Protein AF-A0A8J1YX56-F1 (afdb_monomer_lite)

pLDDT: mean 78.12, std 22.13, range [29.56, 98.69]

Foldseek 3Di:
DPDDPPPPPPPPVVVVVPPPDDDPVVVVVVVVVVVVVVVVCVLVVVLVPWPWDKDKDQADPVCLLLALVQQLVQCVVQPCVQWDVVCVVQRDSVNSSLCCVVQRRQKMFIFTADIPDPDPPDDDGGHTFWMWGDDQLETEDTGGNDPPNCVSLVRVVVSLVSNQCVVCVVPDQDQDPVNDRPFDKDKHKYWAGPPSVVVVVVCVVSVKDFPAKDFDFDWGQDPVRDIGTDTGITTMIIDIGTPPPPPCPVVCVVHVVVVVVVVD

Secondary structure (DSSP, 8-state):
--SSTTSSSSSHHHHTTTTTS--HHHHHHHHHHHHHHHHHHHHHHHHHHS---EEEEE--GGGHHHHHHHHHHHHHHHTTTTS-HHHHTT-SHHHHHHHHHHHGGGEEEEEE---S---TTSPPTT-EEEEEEEETTEEEEEEESS-SSSHHHHHHHHHHHHHHHHHHTTS--PPPTTS-----EEEEEEEEETT-HHHHHHHHTTT-EEEEEEEEEEEEE-TTSSEEEEEEEEEEEEEEEETT-TTSHHHHTT-GGGGTTT--

Radius of gyration: 23.51 Å; chains: 1; bounding box: 68×71×42 Å

Structure (mmCIF, N/CA/C/O backbone):
data_AF-A0A8J1YX56-F1
#
_entry.id   AF-A0A8J1YX56-F1
#
loop_
_atom_site.group_PDB
_atom_site.id
_atom_site.type_symbol
_atom_site.label_atom_id
_atom_site.label_alt_id
_atom_site.label_comp_id
_atom_site.label_asym_id
_atom_site.label_entity_id
_atom_site.label_seq_id
_atom_site.pdbx_PDB_ins_code
_atom_site.Cartn_x
_atom_site.Cartn_y
_atom_site.Cartn_z
_atom_site.occupancy
_atom_site.B_iso_or_equiv
_atom_site.auth_seq_id
_atom_site.auth_comp_id
_atom_site.auth_asym_id
_atom_site.auth_atom_id
_atom_site.pdbx_PDB_model_num
ATOM 1 N N . MET A 1 1 ? -44.568 -4.660 14.034 1.00 38.66 1 MET A N 1
ATOM 2 C CA . MET A 1 1 ? -44.397 -6.135 13.956 1.00 38.66 1 MET A CA 1
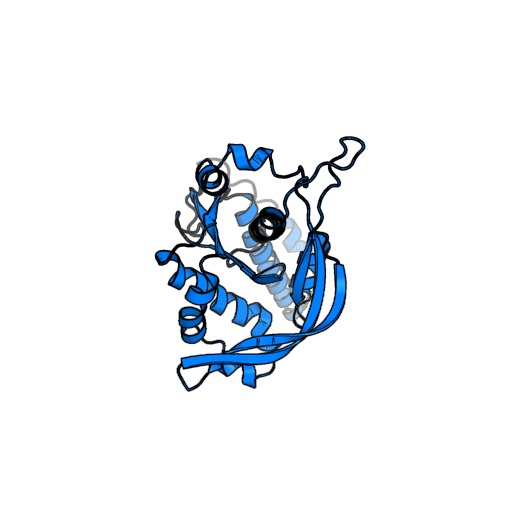ATOM 3 C C . MET A 1 1 ? -45.430 -6.811 13.038 1.00 38.66 1 MET A C 1
ATOM 5 O O . MET A 1 1 ? -46.091 -7.758 13.441 1.00 38.66 1 MET A O 1
ATOM 9 N N . LYS A 1 2 ? -45.584 -6.355 11.787 1.00 35.47 2 LYS A N 1
ATOM 10 C CA . LYS A 1 2 ? -46.449 -6.996 10.778 1.00 35.47 2 LYS A CA 1
ATOM 11 C C . LYS A 1 2 ? -45.862 -6.756 9.382 1.00 35.47 2 LYS A C 1
ATOM 13 O O . LYS A 1 2 ? -46.379 -5.910 8.673 1.00 35.47 2 LYS A O 1
ATOM 18 N N . SER A 1 3 ? -44.743 -7.404 9.032 1.00 37.88 3 SER A N 1
ATOM 19 C CA . SER A 1 3 ? -44.311 -7.492 7.618 1.00 37.88 3 SER A CA 1
ATOM 20 C C . SER A 1 3 ? -43.166 -8.481 7.318 1.00 37.88 3 SER A C 1
ATOM 22 O O . SER A 1 3 ? -42.405 -8.257 6.388 1.00 37.88 3 SER A O 1
ATOM 24 N N . CYS A 1 4 ? -43.022 -9.589 8.061 1.00 29.56 4 CYS A N 1
ATOM 25 C CA . CYS A 1 4 ? -42.010 -10.617 7.725 1.00 29.56 4 CYS A CA 1
ATOM 26 C C . CYS A 1 4 ? -42.580 -12.023 7.473 1.00 29.56 4 CYS A C 1
ATOM 28 O O . CYS A 1 4 ? -41.846 -12.929 7.098 1.00 29.56 4 CYS A O 1
ATOM 30 N N . THR A 1 5 ? -43.891 -12.231 7.608 1.00 34.88 5 THR A N 1
ATOM 31 C CA . THR A 1 5 ? -44.480 -13.581 7.525 1.00 34.88 5 THR A CA 1
ATOM 32 C C . THR A 1 5 ? -44.803 -14.033 6.089 1.00 34.88 5 THR A C 1
ATOM 34 O O . THR A 1 5 ? -45.171 -15.183 5.879 1.00 34.88 5 THR A O 1
ATOM 37 N N . ALA A 1 6 ? -44.646 -13.174 5.074 1.00 35.25 6 ALA A N 1
ATOM 38 C CA . ALA A 1 6 ? -45.083 -13.482 3.704 1.00 35.25 6 ALA A CA 1
ATOM 39 C C . ALA A 1 6 ? -44.015 -14.130 2.796 1.00 35.25 6 ALA A C 1
ATOM 41 O O . ALA A 1 6 ? -44.368 -14.670 1.753 1.00 35.25 6 ALA A O 1
ATOM 42 N N . ILE A 1 7 ? -42.730 -14.139 3.176 1.00 33.69 7 ILE A N 1
ATOM 43 C CA . ILE A 1 7 ? -41.653 -14.667 2.308 1.00 33.69 7 ILE A CA 1
ATOM 44 C C . ILE A 1 7 ? -41.392 -16.171 2.537 1.00 33.69 7 ILE A C 1
ATOM 46 O O . ILE A 1 7 ? -40.834 -16.850 1.679 1.00 33.69 7 ILE A O 1
ATOM 50 N N . ILE A 1 8 ? -41.880 -16.750 3.640 1.00 33.31 8 ILE A N 1
ATOM 51 C CA . ILE A 1 8 ? -41.582 -18.150 3.997 1.00 33.31 8 ILE A CA 1
ATOM 52 C C . ILE A 1 8 ? -42.564 -19.162 3.358 1.00 33.31 8 ILE A C 1
ATOM 54 O O . ILE A 1 8 ? -42.237 -20.342 3.243 1.00 33.31 8 ILE A O 1
ATOM 58 N N . SER A 1 9 ? -43.737 -18.753 2.851 1.00 33.78 9 SER A N 1
ATOM 59 C CA . SER A 1 9 ? -44.757 -19.721 2.386 1.00 33.78 9 SER A CA 1
ATOM 60 C C . SER A 1 9 ? -44.665 -20.149 0.911 1.00 33.78 9 SER A C 1
ATOM 62 O O . SER A 1 9 ? -45.334 -21.107 0.518 1.00 33.78 9 SER A O 1
ATOM 64 N N . VAL A 1 10 ? -43.812 -19.524 0.090 1.00 37.47 10 VAL A N 1
ATOM 65 C CA . VAL A 1 10 ? -43.732 -19.844 -1.353 1.00 37.47 10 VAL A CA 1
ATOM 66 C C . VAL A 1 10 ? -42.786 -21.022 -1.660 1.00 37.47 10 VAL A C 1
ATOM 68 O O . VAL A 1 10 ? -42.918 -21.666 -2.699 1.00 37.47 10 VAL A O 1
ATOM 71 N N . ASN A 1 11 ? -41.898 -21.415 -0.740 1.00 44.00 11 ASN A N 1
ATOM 72 C CA . ASN A 1 11 ? -40.837 -22.387 -1.054 1.00 44.00 11 ASN A CA 1
ATOM 73 C C . ASN A 1 11 ? -41.183 -23.873 -0.838 1.00 44.00 11 ASN A C 1
ATOM 75 O O . ASN A 1 11 ? -40.520 -24.750 -1.390 1.00 44.00 11 ASN A O 1
ATOM 79 N N . ALA A 1 12 ? -42.246 -24.212 -0.103 1.00 38.69 12 ALA A N 1
ATOM 80 C CA . ALA A 1 12 ? -42.518 -25.618 0.230 1.00 38.69 12 ALA A CA 1
ATOM 81 C C . ALA A 1 12 ? -43.020 -26.468 -0.961 1.00 38.69 12 ALA A C 1
ATOM 83 O O . ALA A 1 12 ? -42.870 -27.693 -0.953 1.00 38.69 12 ALA A O 1
ATOM 84 N N . ARG A 1 13 ? -43.610 -25.851 -1.999 1.00 39.62 13 ARG A N 1
ATOM 85 C CA . ARG A 1 13 ? -44.156 -26.579 -3.165 1.00 39.62 13 ARG A CA 1
ATOM 86 C C . ARG A 1 13 ? -43.127 -26.854 -4.265 1.00 39.62 13 ARG A C 1
ATOM 88 O O . ARG A 1 13 ? -43.260 -27.866 -4.946 1.00 39.62 13 ARG A O 1
ATOM 95 N N . VAL A 1 14 ? -42.099 -26.016 -4.409 1.00 45.38 14 VAL A N 1
ATOM 96 C CA . VAL A 1 14 ? -41.036 -26.212 -5.415 1.00 45.38 14 VAL A CA 1
ATOM 97 C C . VAL A 1 14 ? -40.038 -27.279 -4.951 1.00 45.38 14 VAL A C 1
ATOM 99 O O . VAL A 1 14 ? -39.659 -28.149 -5.732 1.00 45.38 14 VAL A O 1
ATOM 102 N N . VAL A 1 15 ? -39.716 -27.314 -3.653 1.00 47.19 15 VAL A N 1
ATOM 103 C CA . VAL A 1 15 ? -38.780 -28.302 -3.087 1.00 47.19 15 VAL A CA 1
ATOM 104 C C . VAL A 1 15 ? -39.345 -29.729 -3.132 1.00 47.19 15 VAL A C 1
ATOM 106 O O . VAL A 1 15 ? -38.616 -30.669 -3.438 1.00 47.19 15 VAL A O 1
ATOM 109 N N . ARG A 1 16 ? -40.659 -29.931 -2.943 1.00 42.31 16 ARG A N 1
ATOM 110 C CA . ARG A 1 16 ? -41.253 -31.287 -2.962 1.00 42.31 16 ARG A CA 1
ATOM 111 C C . ARG A 1 16 ? -41.230 -31.985 -4.325 1.00 42.31 16 ARG A C 1
ATOM 113 O O . ARG A 1 16 ? -41.400 -33.200 -4.360 1.00 42.31 16 ARG A O 1
ATOM 120 N N . ARG A 1 17 ? -41.009 -31.267 -5.432 1.00 44.06 17 ARG A N 1
ATOM 121 C CA . ARG A 1 17 ? -40.985 -31.859 -6.783 1.00 44.06 17 ARG A CA 1
ATOM 122 C C . ARG A 1 17 ? -39.573 -32.133 -7.318 1.00 44.06 17 ARG A C 1
ATOM 124 O O . ARG A 1 17 ? -39.453 -32.764 -8.359 1.00 44.06 17 ARG A O 1
ATOM 131 N N . PHE A 1 18 ? -38.527 -31.720 -6.597 1.00 47.25 18 PHE A N 1
ATOM 132 C CA . PHE A 1 18 ? -37.124 -31.811 -7.038 1.00 47.25 18 PHE A CA 1
ATOM 133 C C . PHE A 1 18 ? -36.285 -32.889 -6.321 1.00 47.25 18 PHE A C 1
ATOM 135 O O . PHE A 1 18 ? -35.163 -33.167 -6.732 1.00 47.25 18 PHE A O 1
ATOM 142 N N . VAL A 1 19 ? -36.813 -33.526 -5.269 1.00 50.59 19 VAL A N 1
ATOM 143 C CA . VAL A 1 19 ? -36.034 -34.422 -4.382 1.00 50.59 19 VAL A CA 1
ATOM 144 C C . VAL A 1 19 ? -35.991 -35.890 -4.856 1.00 50.59 19 VAL A C 1
ATOM 146 O O . VAL A 1 19 ? -35.225 -36.683 -4.324 1.00 50.59 19 VAL A O 1
ATOM 149 N N . TYR A 1 20 ? -36.728 -36.275 -5.902 1.00 49.16 20 TYR A N 1
ATOM 150 C CA . TYR A 1 20 ? -36.862 -37.691 -6.296 1.00 49.16 20 TYR A CA 1
ATOM 151 C C . TYR A 1 20 ? -35.774 -38.257 -7.236 1.00 49.16 20 TYR A C 1
ATOM 153 O O . TYR A 1 20 ? -35.908 -39.393 -7.680 1.00 49.16 20 TYR A O 1
ATOM 161 N N . GLY A 1 21 ? -34.698 -37.518 -7.538 1.00 55.41 21 GLY A N 1
ATOM 162 C CA . GLY A 1 21 ? -33.684 -37.955 -8.520 1.00 55.41 21 GLY A CA 1
ATOM 163 C C . GLY A 1 21 ? -32.214 -37.790 -8.126 1.00 55.41 21 GLY A C 1
ATOM 164 O O . GLY A 1 21 ? -31.343 -38.170 -8.903 1.00 55.41 21 GLY A O 1
ATOM 165 N N . TYR A 1 22 ? -31.908 -37.239 -6.949 1.00 55.41 22 TYR A N 1
ATOM 166 C CA . TYR A 1 22 ? -30.530 -36.932 -6.552 1.00 55.41 22 TYR A CA 1
ATOM 167 C C . TYR A 1 22 ? -30.071 -37.823 -5.395 1.00 55.41 22 TYR A C 1
ATOM 169 O O . TYR A 1 22 ? -30.745 -37.932 -4.375 1.00 55.41 22 TYR A O 1
ATOM 177 N N . ASN A 1 23 ? -28.898 -38.450 -5.539 1.00 71.94 23 ASN A N 1
ATOM 178 C CA . ASN A 1 23 ? -28.251 -39.174 -4.443 1.00 71.94 23 ASN A CA 1
ATOM 179 C C . ASN A 1 23 ? -27.864 -38.178 -3.328 1.00 71.94 23 ASN A C 1
ATOM 181 O O . ASN A 1 23 ? -27.530 -37.025 -3.602 1.00 71.94 23 ASN A O 1
ATOM 185 N N . PHE A 1 24 ? -27.878 -38.630 -2.075 1.00 67.50 24 PHE A N 1
ATOM 186 C CA . PHE A 1 24 ? -27.529 -37.887 -0.861 1.00 67.50 24 PHE A CA 1
ATOM 187 C C . PHE A 1 24 ? -26.276 -36.999 -1.004 1.00 67.50 24 PHE A C 1
ATOM 189 O O . PHE A 1 24 ? -26.278 -35.856 -0.553 1.00 67.50 24 PHE A O 1
ATOM 196 N N . LYS A 1 25 ? -25.234 -37.470 -1.708 1.00 64.50 25 LYS A N 1
ATOM 197 C CA . LYS A 1 25 ? -24.016 -36.678 -1.974 1.00 64.50 25 LYS A CA 1
ATOM 198 C C . LYS A 1 25 ? -24.280 -35.406 -2.793 1.00 64.50 25 LYS A C 1
ATOM 200 O O . LYS A 1 25 ? -23.677 -34.372 -2.526 1.00 64.50 25 LYS A O 1
ATOM 205 N N . SER A 1 26 ? -25.184 -35.468 -3.768 1.00 68.06 26 SER A N 1
ATOM 206 C CA . SER A 1 26 ? -25.558 -34.325 -4.608 1.00 68.06 26 SER A CA 1
ATOM 207 C C . SER A 1 26 ? -26.388 -33.302 -3.831 1.00 68.06 26 SER A C 1
ATOM 209 O O . SER A 1 26 ? -26.196 -32.105 -4.009 1.00 68.06 26 SER A O 1
ATOM 211 N N . LEU A 1 27 ? -27.257 -33.759 -2.924 1.00 68.06 27 LEU A N 1
ATOM 212 C CA . LEU A 1 27 ? -28.024 -32.878 -2.036 1.00 68.06 27 LEU A CA 1
ATOM 213 C C . LEU A 1 27 ? -27.121 -32.171 -1.014 1.00 68.06 27 LEU A C 1
ATOM 215 O O . LEU A 1 27 ? -27.302 -30.980 -0.773 1.00 68.06 27 LEU A O 1
ATOM 219 N N . LEU A 1 28 ? -26.116 -32.870 -0.474 1.00 67.81 28 LEU A N 1
ATOM 220 C CA . LEU A 1 28 ? -25.131 -32.285 0.441 1.00 67.81 28 LEU A CA 1
ATOM 221 C C . LEU A 1 28 ? -24.271 -31.219 -0.255 1.00 67.81 28 LEU A C 1
ATOM 223 O O . LEU A 1 28 ? -24.053 -30.147 0.299 1.00 67.81 28 LEU A O 1
ATOM 227 N N . LEU A 1 29 ? -23.840 -31.479 -1.494 1.00 67.81 29 LEU A N 1
ATOM 228 C CA . LEU A 1 29 ? -23.077 -30.517 -2.293 1.00 67.81 29 LEU A CA 1
ATOM 229 C C . LEU A 1 29 ? -23.899 -29.259 -2.612 1.00 67.81 29 LEU A C 1
ATOM 231 O O . LEU A 1 29 ? -23.390 -28.151 -2.475 1.00 67.81 29 LEU A O 1
ATOM 235 N N . ILE A 1 30 ? -25.172 -29.416 -2.990 1.00 72.12 30 ILE A N 1
ATOM 236 C CA . ILE A 1 30 ? -26.080 -28.285 -3.236 1.00 72.12 30 ILE A CA 1
ATOM 237 C C . ILE A 1 30 ? -26.297 -27.478 -1.954 1.00 72.12 30 ILE A C 1
ATOM 239 O O . ILE A 1 30 ? -26.275 -26.253 -2.011 1.00 72.12 30 ILE A O 1
ATOM 243 N N . TYR A 1 31 ? -26.461 -28.137 -0.804 1.00 73.81 31 TYR A N 1
ATOM 244 C CA . TYR A 1 31 ? -26.599 -27.457 0.483 1.00 73.81 31 TYR A CA 1
ATOM 245 C C . TYR A 1 31 ? -25.327 -26.687 0.861 1.00 73.81 31 TYR A C 1
ATOM 247 O O . TYR A 1 31 ? -25.417 -25.521 1.222 1.00 73.81 31 TYR A O 1
ATOM 255 N N . CYS A 1 32 ? -24.140 -27.283 0.700 1.00 66.00 32 CYS A N 1
ATOM 256 C CA . CYS A 1 32 ? -22.867 -26.592 0.928 1.00 66.00 32 CYS A CA 1
ATOM 257 C C . CYS A 1 32 ? -22.696 -25.380 0.006 1.00 66.00 32 CYS A C 1
ATOM 259 O O . CYS A 1 32 ? -22.347 -24.304 0.478 1.00 66.00 32 CYS A O 1
ATOM 261 N N . ILE A 1 33 ? -22.981 -25.524 -1.291 1.00 71.56 33 ILE A N 1
ATOM 262 C CA . ILE A 1 33 ? -22.902 -24.411 -2.246 1.00 71.56 33 ILE A CA 1
ATOM 263 C C . ILE A 1 33 ? -23.931 -23.332 -1.898 1.00 71.56 33 ILE A C 1
ATOM 265 O O . ILE A 1 33 ? -23.598 -22.154 -1.928 1.00 71.56 33 ILE A O 1
ATOM 269 N N . ALA A 1 34 ? -25.158 -23.706 -1.530 1.00 66.50 34 ALA A N 1
ATOM 270 C CA . ALA A 1 34 ? -26.192 -22.761 -1.121 1.00 66.50 34 ALA A CA 1
ATOM 271 C C . ALA A 1 34 ? -25.826 -22.032 0.179 1.00 66.50 34 ALA A C 1
ATOM 273 O O . ALA A 1 34 ? -26.041 -20.830 0.252 1.00 66.50 34 ALA A O 1
ATOM 274 N N . SER A 1 35 ? -25.232 -22.710 1.167 1.00 65.19 35 SER A N 1
ATOM 275 C CA . SER A 1 35 ? -24.719 -22.084 2.393 1.00 65.19 35 SER A CA 1
ATOM 276 C C . SER A 1 35 ? -23.571 -21.121 2.107 1.00 65.19 35 SER A C 1
ATOM 278 O O . SER A 1 35 ? -23.614 -19.998 2.589 1.00 65.19 35 SER A O 1
ATOM 280 N N . ILE A 1 36 ? -22.606 -21.501 1.2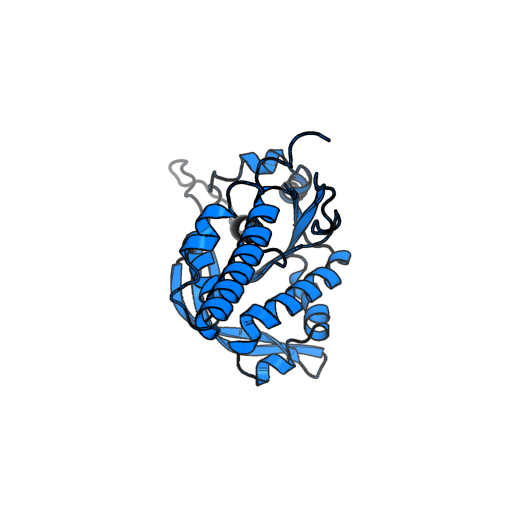63 1.00 64.62 36 ILE A N 1
ATOM 281 C CA . ILE A 1 36 ? -21.502 -20.616 0.859 1.00 64.62 36 ILE A CA 1
ATOM 282 C C . ILE A 1 36 ? -22.038 -19.415 0.072 1.00 64.62 36 ILE A C 1
ATOM 284 O O . ILE A 1 36 ? -21.637 -18.283 0.311 1.00 64.62 36 ILE A O 1
ATOM 288 N N . LEU A 1 37 ? -22.977 -19.630 -0.853 1.00 59.72 37 LEU A N 1
ATOM 289 C CA . LEU A 1 37 ? -23.608 -18.547 -1.607 1.00 59.72 37 LEU A CA 1
ATOM 290 C C . LEU A 1 37 ? -24.439 -17.639 -0.700 1.00 59.72 37 LEU A C 1
ATOM 292 O O . LEU A 1 37 ? -24.431 -16.434 -0.916 1.00 59.72 37 LEU A O 1
ATOM 296 N N . LEU A 1 38 ? -25.124 -18.185 0.307 1.00 55.53 38 LEU A N 1
ATOM 297 C CA . LEU A 1 38 ? -25.864 -17.412 1.302 1.00 55.53 38 LEU A CA 1
ATOM 298 C C . LEU A 1 38 ? -24.921 -16.614 2.202 1.00 55.53 38 LEU A C 1
ATOM 300 O O . LEU A 1 38 ? -25.206 -15.448 2.425 1.00 55.53 38 LEU A O 1
ATOM 304 N N . GLU A 1 39 ? -23.794 -17.172 2.647 1.00 50.31 39 GLU A N 1
ATOM 305 C CA . GLU A 1 39 ? -22.758 -16.442 3.392 1.00 50.31 39 GLU A CA 1
ATOM 306 C C . GLU A 1 39 ? -22.146 -15.320 2.546 1.00 50.31 39 GLU A C 1
ATOM 308 O O . GLU A 1 39 ? -22.075 -14.177 2.988 1.00 50.31 39 GLU A O 1
ATOM 313 N N . VAL A 1 40 ? -21.793 -15.596 1.288 1.00 53.00 40 VAL A N 1
ATOM 314 C CA . VAL A 1 40 ? -21.256 -14.589 0.359 1.00 53.00 40 VAL A CA 1
ATOM 315 C C . VAL A 1 40 ? -22.299 -13.511 0.041 1.00 53.00 40 VAL A C 1
ATOM 317 O O . VAL A 1 40 ? -21.961 -12.328 -0.004 1.00 53.00 40 VAL A O 1
ATOM 320 N N . LEU A 1 41 ? -23.572 -13.879 -0.143 1.00 49.78 41 LEU A N 1
ATOM 321 C CA . LEU A 1 41 ? -24.684 -12.938 -0.341 1.00 49.78 41 LEU A CA 1
ATOM 322 C C . LEU A 1 41 ? -24.997 -12.133 0.925 1.00 49.78 41 LEU A C 1
ATOM 324 O O . LEU A 1 41 ? -25.406 -10.978 0.808 1.00 49.78 41 LEU A O 1
ATOM 328 N N . HIS A 1 42 ? -24.792 -12.704 2.113 1.00 47.25 42 HIS A N 1
ATOM 329 C CA . HIS A 1 42 ? -24.949 -12.011 3.389 1.00 47.25 42 HIS A CA 1
ATOM 330 C C . HIS A 1 42 ? -23.838 -10.975 3.573 1.00 47.25 42 HIS A C 1
ATOM 332 O O . HIS A 1 42 ? -24.143 -9.800 3.748 1.00 47.25 42 HIS A O 1
ATOM 338 N N . ILE A 1 43 ? -22.577 -11.366 3.367 1.00 49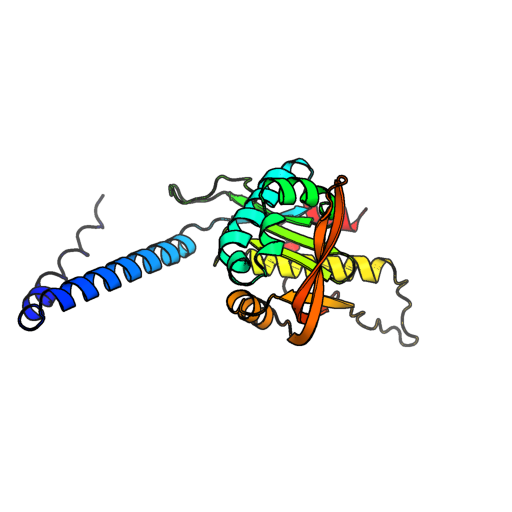.25 43 ILE A N 1
ATOM 339 C CA . ILE A 1 43 ? -21.406 -10.476 3.421 1.00 49.25 43 ILE A CA 1
ATOM 340 C C . ILE A 1 43 ? -21.542 -9.333 2.402 1.00 49.25 43 ILE A C 1
ATOM 342 O O . ILE A 1 43 ? -21.335 -8.164 2.724 1.00 49.25 43 ILE A O 1
ATOM 346 N N . THR A 1 44 ? -21.944 -9.644 1.165 1.00 48.12 44 THR A N 1
ATOM 347 C CA . THR A 1 44 ? -22.116 -8.623 0.117 1.00 48.12 44 THR A CA 1
ATOM 348 C C . THR A 1 44 ? -23.343 -7.734 0.338 1.00 48.12 44 THR A C 1
ATOM 350 O O . THR A 1 44 ? -23.260 -6.535 0.078 1.00 48.12 44 THR A O 1
ATOM 353 N N . SER A 1 45 ? -24.459 -8.258 0.863 1.00 40.62 45 SER A N 1
ATOM 354 C CA . SER A 1 45 ? -25.657 -7.454 1.174 1.00 40.62 45 SER A CA 1
ATOM 355 C C . SER A 1 45 ? -25.483 -6.571 2.408 1.00 40.62 45 SER A C 1
ATOM 357 O O . SER A 1 45 ? -26.010 -5.460 2.435 1.00 40.62 45 SER A O 1
ATOM 359 N N . GLN A 1 46 ? -24.733 -7.019 3.416 1.00 46.03 46 GLN A N 1
ATOM 360 C CA . GLN A 1 46 ? -24.451 -6.229 4.615 1.00 46.03 46 GLN A CA 1
ATOM 361 C C . GLN A 1 46 ? -23.555 -5.023 4.297 1.00 46.03 46 GLN A C 1
ATOM 363 O O . GLN A 1 46 ? -23.845 -3.919 4.759 1.00 46.03 46 GLN A O 1
ATOM 368 N N . CYS A 1 47 ? -22.573 -5.171 3.397 1.00 40.06 47 CYS A N 1
ATOM 369 C CA . CYS A 1 47 ? -21.802 -4.037 2.871 1.00 40.06 47 CYS A CA 1
ATOM 370 C C . CYS A 1 47 ? -22.642 -3.038 2.053 1.00 40.06 47 CYS A C 1
ATOM 372 O O . CYS A 1 47 ? -22.248 -1.881 1.925 1.00 40.06 47 CYS A O 1
ATOM 374 N N . ILE A 1 48 ? -23.781 -3.458 1.488 1.00 46.72 48 ILE A N 1
ATOM 375 C CA . ILE A 1 48 ? -24.674 -2.579 0.712 1.00 46.72 48 ILE A CA 1
ATOM 376 C C . ILE A 1 48 ? -25.668 -1.829 1.624 1.00 46.72 48 ILE A C 1
ATOM 378 O O . ILE A 1 48 ? -26.156 -0.770 1.231 1.00 46.72 48 ILE A O 1
ATOM 382 N N . MET A 1 49 ? -25.946 -2.316 2.843 1.00 44.72 49 MET A N 1
ATOM 383 C CA . MET A 1 49 ? -27.011 -1.772 3.707 1.00 44.72 49 MET A CA 1
ATOM 384 C C . MET A 1 49 ? -26.533 -1.071 4.988 1.00 44.72 49 MET A C 1
ATOM 386 O O . MET A 1 49 ? -27.248 -0.203 5.489 1.00 44.72 49 MET A O 1
ATOM 390 N N . ALA A 1 50 ? -25.324 -1.338 5.486 1.00 53.19 50 ALA A N 1
ATOM 391 C CA . ALA A 1 50 ? -24.692 -0.485 6.491 1.00 53.19 50 ALA A CA 1
ATOM 392 C C . ALA A 1 50 ? -23.853 0.574 5.768 1.00 53.19 50 ALA A C 1
ATOM 394 O O . ALA A 1 50 ? -22.771 0.285 5.259 1.00 53.19 50 ALA A O 1
ATOM 395 N N . LYS A 1 51 ? -24.345 1.816 5.681 1.00 70.00 51 LYS A N 1
ATOM 396 C CA . LYS A 1 51 ? -23.560 2.934 5.135 1.00 70.00 51 LYS A CA 1
ATOM 397 C C . LYS A 1 51 ? -22.491 3.340 6.154 1.00 70.00 51 LYS A C 1
ATOM 399 O O . LYS A 1 51 ? -22.598 4.389 6.781 1.00 70.00 51 LYS A O 1
ATOM 404 N N . GLN A 1 52 ? -21.490 2.482 6.335 1.00 80.88 52 GLN A N 1
ATOM 405 C CA . GLN A 1 52 ? -20.279 2.793 7.076 1.00 80.88 52 GLN A CA 1
ATOM 406 C C . GLN A 1 52 ? -19.608 3.974 6.377 1.00 80.88 52 GLN A C 1
ATOM 408 O O . GLN A 1 52 ? -19.271 3.903 5.193 1.00 80.88 52 GLN A O 1
ATOM 413 N N . SER A 1 53 ? -19.469 5.084 7.093 1.00 87.31 53 SER A N 1
ATOM 414 C CA . SER A 1 53 ? -18.706 6.224 6.597 1.00 87.31 53 SER A CA 1
ATOM 415 C C . SER A 1 53 ? -17.215 6.018 6.862 1.00 87.31 53 SER A C 1
ATOM 417 O O . SER A 1 53 ? -16.832 5.268 7.764 1.00 87.31 53 SER A O 1
ATOM 419 N N . PHE A 1 54 ? -16.376 6.677 6.065 1.00 90.94 54 PHE A N 1
ATOM 420 C CA . PHE A 1 54 ? -14.927 6.683 6.237 1.00 90.94 54 PHE A CA 1
ATOM 421 C C . PHE A 1 54 ? -14.410 8.119 6.196 1.00 90.94 54 PHE A C 1
ATOM 423 O O . PHE A 1 54 ? -14.940 8.968 5.473 1.00 90.94 54 PHE A O 1
ATOM 430 N N . HIS A 1 55 ? -13.375 8.381 6.979 1.00 93.56 55 HIS A N 1
ATOM 431 C CA . HIS A 1 55 ? -12.623 9.625 6.994 1.00 93.56 55 HIS A CA 1
ATOM 432 C C . HIS A 1 55 ? -11.142 9.315 6.746 1.00 93.56 55 HIS A C 1
ATOM 434 O O . HIS A 1 55 ? -10.636 8.288 7.197 1.00 93.56 55 HIS A O 1
ATOM 440 N N . PHE A 1 56 ? -10.451 10.191 6.019 1.00 96.06 56 PHE A N 1
ATOM 441 C CA . PHE A 1 56 ? -9.061 9.996 5.617 1.00 96.06 56 PHE A CA 1
ATOM 442 C C . PHE A 1 56 ? -8.200 11.132 6.149 1.00 96.06 56 PHE A C 1
ATOM 444 O O . PHE A 1 56 ? -8.528 12.302 5.957 1.00 96.06 56 PHE A O 1
ATOM 451 N N . ARG A 1 57 ? -7.085 10.784 6.787 1.00 97.00 57 ARG A N 1
ATOM 452 C CA . ARG A 1 57 ? -6.164 11.751 7.397 1.00 97.00 57 ARG A CA 1
ATOM 453 C C . ARG A 1 57 ? -4.727 11.257 7.368 1.00 97.00 57 ARG A C 1
ATOM 455 O O . ARG A 1 57 ? -4.477 10.072 7.153 1.00 97.00 57 ARG A O 1
ATOM 462 N N . ALA A 1 58 ? -3.795 12.166 7.636 1.00 98.00 58 ALA A N 1
ATOM 463 C CA . ALA A 1 58 ? -2.427 11.796 7.966 1.00 98.00 58 ALA A CA 1
ATOM 464 C C . ALA A 1 58 ? -2.397 10.866 9.189 1.00 98.00 58 ALA A C 1
ATOM 466 O O . ALA A 1 58 ? -3.192 11.014 10.130 1.00 98.00 58 ALA A O 1
ATOM 467 N N . ALA A 1 59 ? -1.490 9.894 9.146 1.00 97.69 59 ALA A N 1
ATOM 468 C CA . ALA A 1 59 ? -1.221 9.017 10.268 1.00 97.69 59 ALA A CA 1
ATOM 469 C C . ALA A 1 59 ? -0.544 9.795 11.403 1.00 97.69 59 ALA A C 1
ATOM 471 O O . ALA A 1 59 ? 0.273 10.689 11.176 1.00 97.69 59 ALA A O 1
ATOM 472 N N . VAL A 1 60 ? -0.866 9.428 12.635 1.00 97.00 60 VAL A N 1
ATOM 473 C CA . VAL A 1 60 ? -0.231 9.941 13.851 1.00 97.00 60 VAL A CA 1
ATOM 474 C C . VAL A 1 60 ? 0.442 8.803 14.610 1.00 97.00 60 VAL A C 1
ATOM 476 O O . VAL A 1 60 ? 0.182 7.630 14.356 1.00 97.00 60 VAL A O 1
ATOM 479 N N . VAL A 1 61 ? 1.293 9.130 15.588 1.00 97.31 61 VAL A N 1
ATOM 480 C CA . VAL A 1 61 ? 2.010 8.124 16.402 1.00 97.31 61 VAL A CA 1
ATOM 481 C C . VAL A 1 61 ? 1.047 7.138 17.078 1.00 97.31 61 VAL A C 1
ATOM 483 O O . VAL A 1 61 ? 1.357 5.956 17.194 1.00 97.31 61 VAL A O 1
ATOM 486 N N . GLY A 1 62 ? -0.152 7.594 17.454 1.00 97.25 62 GLY A N 1
ATOM 487 C CA . GLY A 1 62 ? -1.200 6.735 18.013 1.00 97.25 62 GLY A CA 1
ATOM 488 C C . GLY A 1 62 ? -1.744 5.666 17.053 1.00 97.25 62 GLY A C 1
ATOM 489 O O . GLY A 1 62 ? -2.321 4.689 17.519 1.00 97.25 62 GLY A O 1
ATOM 490 N N . ASP A 1 63 ? -1.539 5.800 15.738 1.00 97.94 63 ASP A N 1
ATOM 491 C CA . ASP A 1 63 ? -2.024 4.834 14.743 1.00 97.94 63 ASP A CA 1
ATOM 492 C C . ASP A 1 63 ? -1.058 3.665 14.513 1.00 97.94 63 ASP A C 1
ATOM 494 O O . ASP A 1 63 ? -1.438 2.689 13.866 1.00 97.94 63 ASP A O 1
ATOM 498 N N . VAL A 1 64 ? 0.181 3.746 15.021 1.00 98.19 64 VAL A N 1
ATOM 499 C CA . VAL A 1 64 ? 1.258 2.777 14.733 1.00 98.19 64 VAL A CA 1
ATOM 500 C C . VAL A 1 64 ? 0.807 1.341 14.980 1.00 98.19 64 VAL A C 1
ATOM 502 O O . VAL A 1 64 ? 1.038 0.470 14.143 1.00 98.19 64 VAL A O 1
ATOM 505 N N . GLU A 1 65 ? 0.114 1.099 16.092 1.00 98.12 65 GLU A N 1
ATOM 506 C CA . GLU A 1 65 ? -0.346 -0.244 16.436 1.00 98.12 65 GLU A CA 1
ATOM 507 C C . GLU A 1 65 ? -1.409 -0.766 15.465 1.00 98.12 65 GLU A C 1
ATOM 509 O O . GLU A 1 65 ? -1.342 -1.909 15.008 1.00 98.12 65 GLU A O 1
ATOM 514 N N . ALA A 1 66 ? -2.376 0.077 15.103 1.00 97.31 66 ALA A N 1
ATOM 515 C CA . ALA A 1 66 ? -3.439 -0.314 14.188 1.00 97.31 66 ALA A CA 1
ATOM 516 C C . ALA A 1 66 ? -2.901 -0.550 12.767 1.00 97.31 66 ALA A C 1
ATOM 518 O O . ALA A 1 66 ? -3.281 -1.525 12.117 1.00 97.31 66 ALA A O 1
ATOM 519 N N . ILE A 1 67 ? -1.973 0.295 12.308 1.00 98.38 67 ILE A N 1
ATOM 520 C CA . ILE A 1 67 ? -1.288 0.145 11.018 1.00 98.38 67 ILE A CA 1
ATOM 521 C C . ILE A 1 67 ? -0.501 -1.167 10.983 1.00 98.38 67 ILE A C 1
ATOM 523 O O . ILE A 1 67 ? -0.693 -1.964 10.064 1.00 98.38 67 ILE A O 1
ATOM 527 N N . ALA A 1 68 ? 0.331 -1.429 11.995 1.00 98.25 68 ALA A N 1
ATOM 528 C CA . ALA A 1 68 ? 1.133 -2.648 12.069 1.00 98.25 68 ALA A CA 1
ATOM 529 C C . ALA A 1 68 ? 0.260 -3.910 12.074 1.00 98.25 68 ALA A C 1
ATOM 531 O O . ALA A 1 68 ? 0.574 -4.883 11.384 1.00 98.25 68 ALA A O 1
ATOM 532 N N . LYS A 1 69 ? -0.870 -3.880 12.792 1.00 97.75 69 LYS A N 1
ATOM 533 C CA . LYS A 1 69 ? -1.832 -4.983 12.812 1.00 97.75 69 LYS A CA 1
ATOM 534 C C . LYS A 1 69 ? -2.487 -5.217 11.451 1.00 97.75 69 LYS A C 1
ATOM 536 O O . LYS A 1 69 ? -2.507 -6.354 10.987 1.00 97.75 69 LYS A O 1
ATOM 541 N N . ILE A 1 70 ? -2.982 -4.168 10.792 1.00 97.25 70 ILE A N 1
ATOM 542 C CA . ILE A 1 70 ? -3.570 -4.285 9.446 1.00 97.25 70 ILE A CA 1
ATOM 543 C C . ILE A 1 70 ? -2.532 -4.808 8.459 1.00 97.25 70 ILE A C 1
ATOM 545 O O . ILE A 1 70 ? -2.838 -5.687 7.652 1.00 97.25 70 ILE A O 1
ATOM 549 N N . TRP A 1 71 ? -1.308 -4.283 8.529 1.00 97.62 71 TRP A N 1
ATOM 550 C CA . TRP A 1 71 ? -0.216 -4.734 7.682 1.00 97.62 71 TRP A CA 1
ATOM 551 C C . TRP A 1 71 ? 0.021 -6.228 7.881 1.00 97.62 71 TRP A C 1
ATOM 553 O O . TRP A 1 71 ? -0.019 -6.975 6.907 1.00 97.62 71 TRP A O 1
ATOM 563 N N . TYR A 1 72 ? 0.164 -6.679 9.128 1.00 97.69 72 TYR A N 1
ATOM 564 C CA . TYR A 1 72 ? 0.341 -8.089 9.454 1.00 97.69 72 TYR A CA 1
ATOM 565 C C . TYR A 1 72 ? -0.794 -8.964 8.922 1.00 97.69 72 TYR A C 1
ATOM 567 O O . TYR A 1 72 ? -0.548 -9.852 8.104 1.00 97.69 72 TYR A O 1
ATOM 575 N N . ASP A 1 73 ? -2.031 -8.695 9.338 1.00 95.94 73 ASP A N 1
ATOM 576 C CA . ASP A 1 73 ? -3.184 -9.547 9.040 1.00 95.94 73 ASP A CA 1
ATOM 577 C C . ASP A 1 73 ? -3.397 -9.683 7.527 1.00 95.94 73 ASP A C 1
ATOM 579 O O . ASP A 1 73 ? -3.567 -10.783 6.992 1.00 95.94 73 ASP A O 1
ATOM 583 N N . VAL A 1 74 ? -3.338 -8.562 6.805 1.00 94.44 74 VAL A N 1
ATOM 584 C CA . VAL A 1 74 ? -3.552 -8.568 5.359 1.00 94.44 74 VAL A CA 1
ATOM 585 C C . VAL A 1 74 ? -2.359 -9.193 4.636 1.00 94.44 74 VAL A C 1
ATOM 587 O O . VAL A 1 74 ? -2.569 -9.896 3.643 1.00 94.44 74 VAL A O 1
ATOM 590 N N . TYR A 1 75 ? -1.123 -9.003 5.112 1.00 94.94 75 TYR A N 1
ATOM 591 C CA . TYR A 1 75 ? 0.061 -9.646 4.535 1.00 94.94 75 TYR A CA 1
ATOM 592 C C . TYR A 1 75 ? -0.029 -11.171 4.620 1.00 94.94 75 TYR A C 1
ATOM 594 O O . TYR A 1 75 ? 0.209 -11.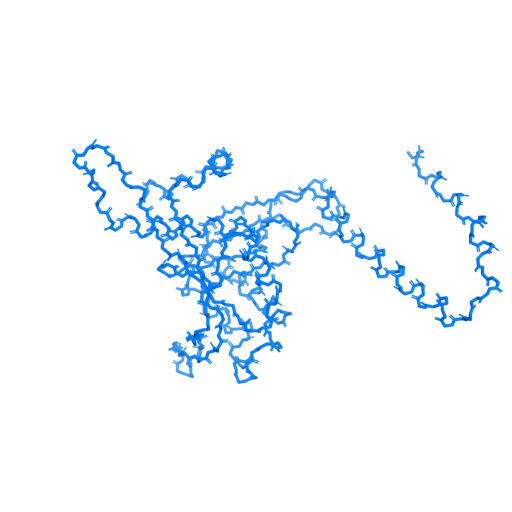843 3.615 1.00 94.94 75 TYR A O 1
ATOM 602 N N . GLN A 1 76 ? -0.450 -11.721 5.763 1.00 93.31 76 GLN A N 1
ATOM 603 C CA . GLN A 1 76 ? -0.614 -13.170 5.929 1.00 93.31 76 GLN A CA 1
ATOM 604 C C . GLN A 1 76 ? -1.591 -13.758 4.904 1.00 93.31 76 GLN A C 1
ATOM 606 O O . GLN A 1 76 ? -1.314 -14.780 4.281 1.00 93.31 76 GLN A O 1
ATOM 611 N N . ILE A 1 77 ? -2.708 -13.074 4.662 1.00 89.75 77 ILE A N 1
ATOM 612 C CA . ILE A 1 77 ? -3.752 -13.570 3.758 1.00 89.75 77 ILE A CA 1
ATOM 613 C C . ILE A 1 77 ? -3.371 -13.375 2.281 1.00 89.75 77 ILE A C 1
ATOM 615 O O . ILE A 1 77 ? -3.718 -14.199 1.438 1.00 89.75 77 ILE A O 1
ATOM 619 N N . SER A 1 78 ? -2.677 -12.284 1.941 1.00 86.00 78 SER A N 1
ATOM 620 C CA . SER A 1 78 ? -2.490 -11.874 0.537 1.00 86.00 78 SER A CA 1
ATOM 621 C C . SER A 1 78 ? -1.082 -12.041 -0.027 1.00 86.00 78 SER A C 1
ATOM 623 O O . SER A 1 78 ? -0.952 -12.123 -1.242 1.00 86.00 78 SER A O 1
ATOM 625 N N . HIS A 1 79 ? -0.047 -12.082 0.813 1.00 88.94 79 HIS A N 1
ATOM 626 C CA . HIS A 1 79 ? 1.353 -12.087 0.373 1.00 88.94 79 HIS A CA 1
ATOM 627 C C . HIS A 1 79 ? 2.139 -13.294 0.873 1.00 88.94 79 HIS A C 1
ATOM 629 O O . HIS A 1 79 ? 3.039 -13.737 0.169 1.00 88.94 79 HIS A O 1
ATOM 635 N N . ALA A 1 80 ? 1.827 -13.839 2.054 1.00 92.56 80 ALA A N 1
ATOM 636 C CA . ALA A 1 80 ? 2.705 -14.818 2.698 1.00 92.56 80 ALA A CA 1
ATOM 637 C C . ALA A 1 80 ? 2.959 -16.083 1.859 1.00 92.56 80 ALA A C 1
ATOM 639 O O . ALA A 1 80 ? 4.051 -16.635 1.892 1.00 92.56 80 ALA A O 1
ATOM 640 N N . HIS A 1 81 ? 1.981 -16.509 1.058 1.00 93.50 81 HIS A N 1
ATOM 641 C CA . HIS A 1 81 ? 2.106 -17.665 0.165 1.00 93.50 81 HIS A CA 1
ATOM 642 C C . HIS A 1 81 ? 2.760 -17.344 -1.195 1.00 93.50 81 HIS A C 1
ATOM 644 O O . HIS A 1 81 ? 2.917 -18.245 -2.014 1.00 93.50 81 HIS A O 1
ATOM 650 N N . LEU A 1 82 ? 3.098 -16.077 -1.458 1.00 93.44 82 LEU A N 1
ATOM 651 C CA . LEU A 1 82 ? 3.646 -15.589 -2.732 1.00 93.44 82 LEU A CA 1
ATOM 652 C C . LEU A 1 82 ? 5.123 -15.185 -2.644 1.00 93.44 82 LEU A C 1
ATOM 654 O O . LEU A 1 82 ? 5.744 -14.920 -3.669 1.00 93.44 82 LEU A O 1
ATOM 658 N N . VAL A 1 83 ? 5.678 -15.094 -1.436 1.00 93.62 83 VAL A N 1
ATOM 659 C CA . VAL A 1 83 ? 7.050 -14.627 -1.196 1.00 93.62 83 VAL A CA 1
ATOM 660 C C . VAL A 1 83 ? 7.958 -15.767 -0.731 1.00 93.62 83 VAL A C 1
ATOM 662 O O . VAL A 1 83 ? 7.458 -16.769 -0.212 1.00 93.62 83 VAL A O 1
ATOM 665 N N . PRO A 1 84 ? 9.289 -15.625 -0.870 1.00 92.94 84 PRO A N 1
ATOM 666 C CA . PRO A 1 84 ? 10.234 -16.604 -0.345 1.00 92.94 84 PRO A CA 1
ATOM 667 C C . PRO A 1 84 ? 10.045 -16.838 1.167 1.00 92.94 84 PRO A C 1
ATOM 669 O O . PRO A 1 84 ? 9.852 -15.864 1.906 1.00 92.94 84 PRO A O 1
ATOM 672 N N . PRO A 1 85 ? 10.114 -18.090 1.659 1.00 91.44 85 PRO A N 1
ATOM 673 C CA . PRO A 1 85 ? 9.966 -18.401 3.083 1.00 91.44 85 PRO A CA 1
ATOM 674 C C . PRO A 1 85 ? 10.949 -17.656 3.993 1.00 91.44 85 PRO A C 1
ATOM 676 O O . PRO A 1 85 ? 10.610 -17.322 5.127 1.00 91.44 85 PRO A O 1
ATOM 679 N N . GLU A 1 86 ? 12.149 -17.357 3.498 1.00 93.31 86 GLU A N 1
ATOM 680 C CA . GLU A 1 86 ? 13.180 -16.593 4.202 1.00 93.31 86 GLU A CA 1
ATOM 681 C C . GLU A 1 86 ? 12.677 -15.189 4.551 1.00 93.31 86 GLU A C 1
ATOM 683 O O . GLU A 1 86 ? 12.907 -14.698 5.655 1.00 93.31 86 GLU A O 1
ATOM 688 N N . LEU A 1 87 ? 11.898 -14.572 3.657 1.00 94.25 87 LEU A N 1
ATOM 689 C CA . LEU A 1 87 ? 11.329 -13.254 3.902 1.00 94.25 87 LEU A CA 1
ATOM 690 C C . LEU A 1 87 ? 10.287 -13.282 5.026 1.00 94.25 87 LEU A C 1
ATOM 692 O O . LEU A 1 87 ? 10.164 -12.307 5.769 1.00 94.25 87 LEU A O 1
ATOM 696 N N . LEU A 1 88 ? 9.550 -14.385 5.187 1.00 93.19 88 LEU A N 1
ATOM 697 C CA . LEU A 1 88 ? 8.479 -14.496 6.185 1.00 93.19 88 LEU A CA 1
ATOM 698 C C . LEU A 1 88 ? 8.987 -14.359 7.622 1.00 93.19 88 LEU A C 1
ATOM 700 O O . LEU A 1 88 ? 8.257 -13.860 8.480 1.00 93.19 88 LEU A O 1
ATOM 704 N N . GLN A 1 89 ? 10.248 -14.714 7.873 1.00 92.31 89 GLN A N 1
ATOM 705 C CA . GLN A 1 89 ? 10.897 -14.529 9.176 1.00 92.31 89 GLN A CA 1
ATOM 706 C C . GLN A 1 89 ? 10.947 -13.045 9.589 1.00 92.31 89 GLN A C 1
ATOM 708 O O . GLN A 1 89 ? 10.923 -12.726 10.775 1.00 92.31 89 GLN A O 1
ATOM 713 N N . HIS A 1 90 ? 10.915 -12.133 8.611 1.00 93.88 90 HIS A N 1
ATOM 714 C CA . HIS A 1 90 ? 10.911 -10.678 8.791 1.00 93.88 90 HIS A CA 1
ATOM 715 C C . HIS A 1 90 ? 9.521 -10.044 8.584 1.00 93.88 90 HIS A C 1
ATOM 717 O O . HIS A 1 90 ? 9.414 -8.838 8.328 1.00 93.88 90 HIS A O 1
ATOM 723 N N . ARG A 1 91 ? 8.446 -10.844 8.606 1.00 95.62 91 ARG A N 1
ATOM 724 C CA . ARG A 1 91 ? 7.051 -10.409 8.387 1.00 95.62 91 ARG A CA 1
ATOM 725 C C . ARG A 1 91 ? 6.168 -10.767 9.583 1.00 95.62 91 ARG A C 1
ATOM 727 O O . ARG A 1 91 ? 5.056 -11.273 9.444 1.00 95.62 91 ARG A O 1
ATOM 734 N N . THR A 1 92 ? 6.689 -10.493 10.775 1.00 95.88 92 THR A N 1
ATOM 735 C CA . THR A 1 92 ? 5.979 -10.632 12.052 1.00 95.88 92 THR A CA 1
ATOM 736 C C . THR A 1 92 ? 5.294 -9.322 12.440 1.00 95.88 92 THR A C 1
ATOM 738 O O . THR A 1 92 ? 5.708 -8.242 12.006 1.00 95.88 92 THR A O 1
ATOM 741 N N . LEU A 1 93 ? 4.276 -9.398 13.304 1.00 97.00 93 LEU A N 1
ATOM 742 C CA . LEU A 1 93 ? 3.620 -8.204 13.846 1.00 97.00 93 LEU A CA 1
ATOM 743 C C . LEU A 1 93 ? 4.627 -7.256 14.516 1.00 97.00 93 LEU A C 1
ATOM 745 O O . LEU A 1 93 ? 4.576 -6.052 14.289 1.00 97.00 93 LEU A O 1
ATOM 749 N N . GLU A 1 94 ? 5.577 -7.801 15.279 1.00 96.12 94 GLU A N 1
ATOM 750 C CA . GLU A 1 94 ? 6.602 -7.001 15.954 1.00 96.12 94 GLU A CA 1
ATOM 751 C C . GLU A 1 94 ? 7.509 -6.277 14.953 1.00 96.12 94 GLU A C 1
ATOM 753 O O . GLU A 1 94 ? 7.726 -5.073 15.067 1.00 96.12 94 GLU A O 1
ATOM 758 N N . THR A 1 95 ? 7.961 -6.966 13.900 1.00 95.19 95 THR A N 1
ATOM 759 C CA . THR A 1 95 ? 8.772 -6.318 12.857 1.00 95.19 95 THR A CA 1
ATOM 760 C C . THR A 1 95 ? 8.004 -5.224 12.111 1.00 95.19 95 THR A C 1
ATOM 762 O O . THR A 1 95 ? 8.590 -4.205 11.752 1.00 95.19 95 THR A O 1
ATOM 765 N N . PHE A 1 96 ? 6.692 -5.377 11.900 1.00 96.25 96 PHE A N 1
ATOM 766 C CA . PHE A 1 96 ? 5.878 -4.317 11.298 1.00 96.25 96 PHE A CA 1
ATOM 767 C C . PHE A 1 96 ? 5.662 -3.141 12.249 1.00 96.25 96 PHE A C 1
ATOM 769 O O . PHE A 1 96 ? 5.741 -1.991 11.813 1.00 96.25 96 PHE A O 1
ATOM 776 N N . ARG A 1 97 ? 5.470 -3.401 13.546 1.00 96.75 97 ARG A N 1
ATOM 777 C CA . ARG A 1 97 ? 5.374 -2.363 14.581 1.00 96.75 97 ARG A CA 1
ATOM 778 C C . ARG A 1 97 ? 6.632 -1.501 14.622 1.00 96.75 97 ARG A C 1
ATOM 780 O O . ARG A 1 97 ? 6.525 -0.281 14.643 1.00 96.75 97 ARG A O 1
ATOM 787 N N . GLN A 1 98 ? 7.808 -2.119 14.554 1.00 95.19 98 GLN A N 1
ATOM 788 C CA . GLN A 1 98 ? 9.091 -1.408 14.574 1.00 95.19 98 GLN A CA 1
ATOM 789 C C . GLN A 1 98 ? 9.360 -0.600 13.298 1.00 95.19 98 GLN A C 1
ATOM 791 O O . GLN A 1 98 ? 9.980 0.458 13.364 1.00 95.19 98 GLN A O 1
ATOM 796 N N . ARG A 1 99 ? 8.876 -1.065 12.140 1.00 94.88 99 ARG A N 1
ATOM 797 C CA . ARG A 1 99 ? 9.092 -0.392 10.847 1.00 94.88 99 ARG A CA 1
ATOM 798 C C . ARG A 1 99 ? 8.091 0.722 10.556 1.00 94.88 99 ARG A C 1
ATOM 800 O O . ARG A 1 99 ? 8.440 1.690 9.890 1.00 94.88 99 ARG A O 1
ATOM 807 N N . THR A 1 100 ? 6.868 0.619 11.074 1.00 95.69 100 THR A N 1
ATOM 808 C CA . THR A 1 100 ? 5.790 1.591 10.820 1.00 95.69 100 THR A CA 1
ATOM 809 C C . THR A 1 100 ? 6.189 3.053 11.104 1.00 95.69 100 THR A C 1
ATOM 811 O O . THR A 1 100 ? 5.882 3.908 10.272 1.00 95.69 100 THR A O 1
ATOM 814 N N . PRO A 1 101 ? 6.908 3.386 12.199 1.00 95.38 101 PRO A N 1
ATOM 815 C CA . PRO A 1 101 ? 7.363 4.754 12.451 1.00 95.38 101 PRO A CA 1
ATOM 816 C C . PRO A 1 101 ? 8.215 5.369 11.331 1.00 95.38 101 PRO A C 1
ATOM 818 O O . PRO A 1 101 ? 8.146 6.581 11.134 1.00 95.38 101 PRO A O 1
ATOM 821 N N . GLY A 1 102 ? 8.984 4.562 10.588 1.00 92.12 102 GLY A N 1
ATOM 822 C CA . GLY A 1 102 ? 9.906 5.043 9.552 1.00 92.12 102 GLY A CA 1
ATOM 823 C C . GLY A 1 102 ? 9.214 5.727 8.369 1.00 92.12 102 GLY A C 1
ATOM 824 O O . GLY A 1 102 ? 9.757 6.677 7.812 1.00 92.12 102 GLY A O 1
ATOM 825 N N . ASP A 1 103 ? 7.991 5.303 8.038 1.00 91.50 103 ASP A N 1
ATOM 826 C CA . ASP A 1 103 ? 7.190 5.865 6.939 1.00 91.50 103 ASP A CA 1
ATOM 827 C C . ASP A 1 103 ? 5.987 6.686 7.427 1.00 91.50 103 ASP A C 1
ATOM 829 O O . ASP A 1 103 ? 5.193 7.190 6.625 1.00 91.50 103 ASP A O 1
ATOM 833 N N . LEU A 1 104 ? 5.820 6.838 8.743 1.00 96.12 104 LEU A N 1
ATOM 834 C CA . LEU A 1 104 ? 4.601 7.387 9.338 1.00 96.12 104 LEU A CA 1
ATOM 835 C C . LEU A 1 104 ? 4.294 8.809 8.844 1.00 96.12 104 LEU A C 1
ATOM 837 O O . LEU A 1 104 ? 3.148 9.115 8.530 1.00 96.12 104 LEU A O 1
ATOM 841 N N . ALA A 1 105 ? 5.324 9.647 8.690 1.00 95.25 105 ALA A N 1
ATOM 842 C CA . ALA A 1 105 ? 5.191 11.029 8.220 1.00 95.25 105 ALA A CA 1
ATOM 843 C C . ALA A 1 105 ? 4.628 11.151 6.791 1.00 95.25 105 ALA A C 1
ATOM 845 O O . ALA A 1 105 ? 4.105 12.199 6.421 1.00 95.25 105 ALA A O 1
ATOM 846 N N . LYS A 1 106 ? 4.739 10.090 5.985 1.00 96.12 106 LYS A N 1
ATOM 847 C CA . LYS A 1 106 ? 4.207 10.008 4.617 1.00 96.12 106 LYS A CA 1
ATOM 848 C C . LYS A 1 106 ? 3.092 8.968 4.497 1.00 96.12 106 LYS A C 1
ATOM 850 O O . LYS A 1 106 ? 2.790 8.502 3.398 1.00 96.12 106 LYS A O 1
ATOM 855 N N . THR A 1 107 ? 2.469 8.613 5.621 1.00 98.38 107 THR A N 1
ATOM 856 C CA . THR A 1 107 ? 1.374 7.646 5.682 1.00 98.38 107 THR A CA 1
ATOM 857 C C . THR A 1 107 ? 0.030 8.344 5.858 1.00 98.38 107 THR A C 1
ATOM 859 O O . THR A 1 107 ? -0.135 9.217 6.709 1.00 98.38 107 THR A O 1
ATOM 862 N N . LEU A 1 108 ? -0.954 7.921 5.070 1.00 98.56 108 LEU A N 1
ATOM 863 C CA . LEU A 1 108 ? -2.358 8.293 5.204 1.00 98.56 108 LEU A CA 1
ATOM 864 C C . LEU A 1 108 ? -3.150 7.080 5.692 1.00 98.56 108 LEU A C 1
ATOM 866 O O . LEU A 1 108 ? -2.901 5.954 5.260 1.00 98.56 108 LEU A O 1
ATOM 870 N N . VAL A 1 109 ? -4.129 7.311 6.560 1.00 98.38 109 VAL A N 1
ATOM 871 C CA . VAL A 1 109 ? -5.007 6.276 7.115 1.00 98.38 109 VAL A CA 1
ATOM 872 C C . VAL A 1 109 ? -6.461 6.532 6.750 1.00 98.38 109 VAL A C 1
ATOM 874 O O . VAL A 1 109 ? -6.907 7.676 6.665 1.00 98.38 109 VAL A O 1
ATOM 877 N N . ALA A 1 110 ? -7.203 5.445 6.568 1.00 96.94 110 ALA A N 1
ATOM 878 C CA . ALA A 1 110 ? -8.654 5.435 6.505 1.00 96.94 110 ALA A CA 1
ATOM 879 C C . ALA A 1 110 ? -9.205 5.039 7.874 1.00 96.94 110 ALA A C 1
ATOM 881 O O . ALA A 1 110 ? -8.836 3.997 8.418 1.00 96.94 110 ALA A O 1
ATOM 882 N N . VAL A 1 111 ? -10.106 5.848 8.411 1.00 95.38 111 VAL A N 1
ATOM 883 C CA . VAL A 1 111 ? -10.716 5.685 9.729 1.00 95.38 111 VAL A CA 1
ATOM 884 C C . VAL A 1 111 ? -12.219 5.515 9.559 1.00 95.38 111 VAL A C 1
ATOM 886 O O . VAL A 1 111 ? -12.842 6.227 8.771 1.00 95.38 111 VAL A O 1
ATOM 889 N N . THR A 1 112 ? -12.808 4.564 10.270 1.00 91.69 112 THR A N 1
ATOM 890 C CA . THR A 1 112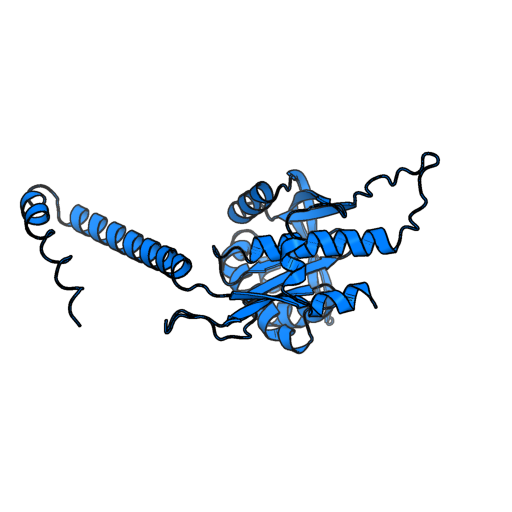 ? -14.258 4.362 10.311 1.00 91.69 112 THR A CA 1
ATOM 891 C C . THR A 1 112 ? -14.930 5.574 10.954 1.00 91.69 112 THR A C 1
ATOM 893 O O . THR A 1 112 ? -14.554 6.014 12.037 1.00 91.69 112 THR A O 1
ATOM 896 N N . GLY A 1 113 ? -15.910 6.153 10.270 1.00 87.00 113 GLY A N 1
ATOM 897 C CA . GLY A 1 113 ? -16.812 7.142 10.854 1.00 87.00 113 GLY A CA 1
ATOM 898 C C . GLY A 1 113 ? -18.026 6.471 11.493 1.00 87.00 113 GLY A C 1
ATOM 899 O O . GLY A 1 113 ? -18.042 5.259 11.718 1.00 87.00 113 GLY A O 1
ATOM 900 N N . SER A 1 114 ? -19.076 7.247 11.742 1.00 79.38 114 SER A N 1
ATOM 901 C CA . SER A 1 114 ? -20.317 6.707 12.287 1.00 79.38 114 SER A CA 1
ATOM 902 C C . SER A 1 114 ? -20.965 5.697 11.329 1.00 79.38 114 SER A C 1
ATOM 904 O O . SER A 1 114 ? -20.920 5.850 10.097 1.00 79.38 114 SER A O 1
ATOM 906 N N . SER A 1 115 ? -21.583 4.674 11.919 1.00 74.19 115 SER A N 1
ATOM 907 C CA . SER A 1 115 ? -22.461 3.714 11.253 1.00 74.19 115 SER A CA 1
ATOM 908 C C . SER A 1 115 ? -23.902 3.979 11.685 1.00 74.19 115 SER A C 1
ATOM 910 O O . SER A 1 115 ? -24.175 4.177 12.865 1.00 74.19 115 SER A O 1
ATOM 912 N N . ASN A 1 116 ? -24.834 3.970 10.731 1.00 63.50 116 ASN A N 1
ATOM 913 C CA . ASN A 1 116 ? -26.271 4.067 11.019 1.00 63.50 116 ASN A CA 1
ATOM 914 C C . ASN A 1 116 ? -26.905 2.694 11.303 1.00 63.50 116 ASN A C 1
ATOM 916 O O . ASN A 1 116 ? -28.129 2.588 11.362 1.00 63.50 116 ASN A O 1
ATOM 920 N N . ALA A 1 117 ? -26.098 1.637 11.383 1.00 59.69 117 ALA A N 1
ATOM 921 C CA . ALA A 1 117 ? -26.574 0.285 11.594 1.00 59.69 117 ALA A CA 1
ATOM 922 C C . ALA A 1 117 ? -26.265 -0.157 13.027 1.00 59.69 117 ALA A C 1
ATOM 924 O O . ALA A 1 117 ? -25.100 -0.250 13.404 1.00 59.69 117 ALA A O 1
ATOM 925 N N . ASP A 1 118 ? -27.305 -0.543 13.769 1.00 55.81 118 ASP A N 1
ATOM 926 C CA . ASP A 1 118 ? -27.209 -1.358 14.991 1.00 55.81 118 ASP A CA 1
ATOM 927 C C . ASP A 1 118 ? -26.772 -2.805 14.653 1.00 55.81 118 ASP A C 1
ATOM 929 O O . ASP A 1 118 ? -27.311 -3.782 15.174 1.00 55.81 118 ASP A O 1
ATOM 933 N N . SER A 1 119 ? -25.861 -2.972 13.690 1.00 59.69 119 SER A N 1
ATOM 934 C CA . SER A 1 119 ? -25.347 -4.272 13.279 1.00 59.69 119 SER A CA 1
ATOM 935 C C . SER A 1 119 ? -24.114 -4.598 14.107 1.00 59.69 119 SER A C 1
ATOM 937 O O . SER A 1 119 ? -23.156 -3.824 14.103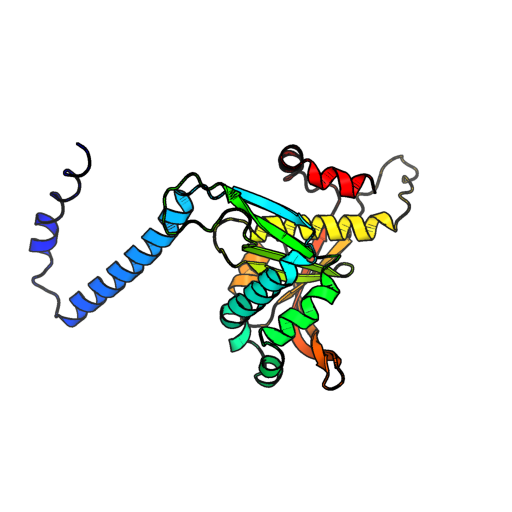 1.00 59.69 119 SER A O 1
ATOM 939 N N . GLU A 1 120 ? -24.098 -5.779 14.713 1.00 58.91 120 GLU A N 1
ATOM 940 C CA . GLU A 1 120 ? -22.935 -6.357 15.401 1.00 58.91 120 GLU A CA 1
ATOM 941 C C . GLU A 1 120 ? -21.682 -6.428 14.495 1.00 58.91 120 GLU A C 1
ATOM 943 O O . GLU A 1 120 ? -20.558 -6.426 14.985 1.00 58.91 120 GLU A O 1
ATOM 948 N N . ASP A 1 121 ? -21.879 -6.375 13.171 1.00 56.12 121 ASP A N 1
ATOM 949 C CA . ASP A 1 121 ? -20.833 -6.388 12.140 1.00 56.12 121 ASP A CA 1
ATOM 950 C C . ASP A 1 121 ? -20.250 -4.998 11.782 1.00 56.12 121 ASP A C 1
ATOM 952 O O . ASP A 1 121 ? -19.366 -4.901 10.926 1.00 56.12 121 ASP A O 1
ATOM 956 N N . SER A 1 122 ? -20.732 -3.900 12.384 1.00 64.06 122 SER A N 1
ATOM 957 C CA . SER A 1 122 ? -20.160 -2.562 12.151 1.00 64.06 122 SER A CA 1
ATOM 958 C C . SER A 1 122 ? -18.864 -2.390 12.948 1.00 64.06 122 SER A C 1
ATOM 960 O O . SER A 1 122 ? -18.819 -2.676 14.143 1.00 64.06 122 SER A O 1
ATOM 962 N N . LEU A 1 123 ? -17.806 -1.882 12.306 1.00 69.31 123 LEU A N 1
ATOM 963 C CA . LEU A 1 123 ? -16.587 -1.531 13.035 1.00 69.31 123 LEU A CA 1
ATOM 964 C C . LEU A 1 123 ? -16.855 -0.338 13.972 1.00 69.31 123 LEU A C 1
ATOM 966 O O . LEU A 1 123 ? -17.565 0.591 13.576 1.00 69.31 123 LEU A O 1
ATOM 970 N N . PRO A 1 124 ? -16.252 -0.318 15.175 1.00 81.00 124 PRO A N 1
ATOM 971 C CA . PRO A 1 124 ? -16.255 0.850 16.044 1.00 81.00 124 PRO A CA 1
ATOM 972 C C . PRO A 1 124 ? -15.857 2.123 15.295 1.00 81.00 124 PRO A C 1
ATOM 974 O O . PRO A 1 124 ? -14.928 2.106 14.486 1.00 81.00 124 PRO A O 1
ATOM 977 N N . GLU A 1 125 ? -16.533 3.234 15.581 1.00 87.38 125 GLU A N 1
ATOM 978 C CA . GLU A 1 125 ? -16.132 4.552 15.088 1.00 87.38 125 GLU A CA 1
ATOM 979 C C . GLU A 1 125 ? -14.721 4.908 15.587 1.00 87.38 125 GLU A C 1
ATOM 981 O O . GLU A 1 125 ? -14.337 4.588 16.713 1.00 87.38 125 GLU A O 1
ATOM 986 N N . GLY A 1 126 ? -13.934 5.568 14.739 1.00 89.62 126 GLY A N 1
ATOM 987 C CA . GLY A 1 126 ? -12.571 5.989 15.056 1.00 89.62 126 GLY A CA 1
ATOM 988 C C . GLY A 1 126 ? -11.505 4.913 14.838 1.00 89.62 126 GLY A C 1
ATOM 989 O O . GLY A 1 126 ? -10.329 5.163 15.103 1.00 89.62 126 GLY A O 1
ATOM 990 N N . GLN A 1 127 ? -11.865 3.735 14.325 1.00 91.88 127 GLN A N 1
ATOM 991 C CA . GLN A 1 127 ? -10.919 2.656 14.064 1.00 91.88 127 GLN A CA 1
ATOM 992 C C . GLN A 1 127 ? -10.223 2.826 12.708 1.00 91.88 127 GLN A C 1
ATOM 994 O O . GLN A 1 127 ? -10.861 2.977 11.666 1.00 91.88 127 GLN A O 1
ATOM 999 N N . VAL A 1 128 ? -8.890 2.731 12.694 1.00 95.88 128 VAL A N 1
ATOM 1000 C CA . VAL A 1 128 ? -8.128 2.630 11.442 1.00 95.88 128 VAL A CA 1
ATOM 1001 C C . VAL A 1 128 ? -8.494 1.317 10.742 1.00 95.88 128 VAL A C 1
ATOM 1003 O O . VAL A 1 128 ? -8.427 0.247 11.341 1.00 95.88 128 VAL A O 1
ATOM 1006 N N . CYS A 1 129 ? -8.876 1.396 9.469 1.00 94.88 129 CYS A N 1
ATOM 1007 C CA . CYS A 1 129 ? -9.324 0.260 8.655 1.00 94.88 129 CYS A CA 1
ATOM 1008 C C . CYS A 1 129 ? -8.520 0.075 7.356 1.00 94.88 129 CYS A C 1
ATOM 1010 O O . CYS A 1 129 ? -8.725 -0.895 6.622 1.00 94.88 129 CYS A O 1
ATOM 1012 N N . GLY A 1 130 ? -7.574 0.969 7.076 1.00 96.62 130 GLY A N 1
ATOM 1013 C CA . GLY A 1 130 ? -6.624 0.851 5.976 1.00 96.62 130 GLY A CA 1
ATOM 1014 C C . GLY A 1 130 ? -5.594 1.970 6.015 1.00 96.62 130 GLY A C 1
ATOM 1015 O O . GLY A 1 130 ? -5.803 2.982 6.684 1.00 96.62 130 GLY A O 1
ATOM 1016 N N . PHE A 1 131 ? -4.488 1.793 5.304 1.00 98.50 131 PHE A N 1
ATOM 1017 C CA . PHE A 1 131 ? -3.446 2.805 5.196 1.00 98.50 131 PHE A CA 1
ATOM 1018 C C . PHE A 1 131 ? -2.715 2.728 3.858 1.00 98.50 131 PHE A C 1
ATOM 1020 O O . PHE A 1 131 ? -2.728 1.697 3.176 1.00 98.50 131 PHE A O 1
ATOM 1027 N N . VAL A 1 132 ? -2.072 3.836 3.501 1.00 98.69 132 VAL A N 1
ATOM 1028 C CA . VAL A 1 132 ? -1.152 3.935 2.372 1.00 98.69 132 VAL A CA 1
ATOM 1029 C C . VAL A 1 132 ? 0.069 4.755 2.767 1.00 98.69 132 VAL A C 1
ATOM 1031 O O . VAL A 1 132 ? -0.078 5.794 3.405 1.00 98.69 132 VAL A O 1
ATOM 1034 N N . SER A 1 133 ? 1.260 4.308 2.384 1.00 97.94 133 SER A N 1
ATOM 1035 C CA . SER A 1 133 ? 2.526 5.004 2.645 1.00 97.94 133 SER A CA 1
ATOM 1036 C C . SER A 1 133 ? 3.248 5.285 1.334 1.00 97.94 133 SER A C 1
ATOM 1038 O O . SER A 1 133 ? 3.309 4.409 0.464 1.00 97.94 133 SER A O 1
ATOM 1040 N N . THR A 1 134 ? 3.821 6.481 1.189 1.00 97.31 134 THR A N 1
ATOM 1041 C CA . THR A 1 134 ? 4.597 6.867 -0.001 1.00 97.31 134 THR A CA 1
ATOM 1042 C C . THR A 1 134 ? 6.033 7.250 0.348 1.00 97.31 134 THR A C 1
ATOM 1044 O O . THR A 1 134 ? 6.322 7.687 1.460 1.00 97.31 134 THR A O 1
ATOM 1047 N N . ARG A 1 135 ? 6.948 7.115 -0.617 1.00 93.62 135 ARG A N 1
ATOM 1048 C CA . ARG A 1 135 ? 8.329 7.608 -0.514 1.00 93.62 135 ARG A CA 1
ATOM 1049 C C . ARG A 1 135 ? 8.806 8.072 -1.886 1.00 93.62 135 ARG A C 1
ATOM 1051 O O . ARG A 1 135 ? 8.847 7.288 -2.830 1.00 93.62 135 ARG A O 1
ATOM 1058 N N . GLY A 1 136 ? 9.140 9.357 -2.012 1.00 92.94 136 GLY A N 1
ATOM 1059 C CA . GLY A 1 136 ? 9.381 9.967 -3.323 1.00 92.94 136 GLY A CA 1
ATOM 1060 C C . GLY A 1 136 ? 8.153 9.802 -4.223 1.00 92.94 136 GLY A C 1
ATOM 1061 O O . GLY A 1 136 ? 7.052 10.182 -3.837 1.00 92.94 136 GLY A O 1
ATOM 1062 N N . THR A 1 137 ? 8.330 9.186 -5.393 1.00 95.88 137 THR A N 1
ATOM 1063 C CA . THR A 1 137 ? 7.227 8.866 -6.316 1.00 95.88 137 THR A CA 1
ATOM 1064 C C . THR A 1 137 ? 6.708 7.429 -6.192 1.00 95.88 137 THR A C 1
ATOM 1066 O O . THR A 1 137 ? 5.895 6.998 -7.010 1.00 95.88 137 THR A O 1
ATOM 1069 N N . ALA A 1 138 ? 7.164 6.678 -5.185 1.00 96.56 138 ALA A N 1
ATOM 1070 C CA . ALA A 1 138 ? 6.730 5.311 -4.930 1.00 96.56 138 ALA A CA 1
ATOM 1071 C C . ALA A 1 138 ? 5.559 5.262 -3.941 1.00 96.56 138 ALA A C 1
ATOM 1073 O O . ALA A 1 138 ? 5.575 5.936 -2.906 1.00 96.56 138 ALA A O 1
ATOM 1074 N N . ILE A 1 139 ? 4.592 4.387 -4.210 1.00 98.06 139 ILE A N 1
ATOM 1075 C CA . ILE A 1 139 ? 3.664 3.875 -3.197 1.00 98.06 139 ILE A CA 1
ATOM 1076 C C . ILE A 1 139 ? 4.289 2.606 -2.618 1.00 98.06 139 ILE A C 1
ATOM 1078 O O . ILE A 1 139 ? 4.409 1.602 -3.317 1.00 98.06 139 ILE A O 1
ATOM 1082 N N . LEU A 1 140 ? 4.705 2.664 -1.352 1.00 94.56 140 LEU A N 1
ATOM 1083 C CA . LEU A 1 140 ? 5.414 1.570 -0.681 1.00 94.56 140 LEU A CA 1
ATOM 1084 C C . LEU A 1 140 ? 4.452 0.514 -0.141 1.00 94.56 140 LEU A C 1
ATOM 1086 O O . LEU A 1 140 ? 4.629 -0.683 -0.354 1.00 94.56 140 LEU A O 1
ATOM 1090 N N . HIS A 1 141 ? 3.422 0.965 0.571 1.00 95.94 141 HIS A N 1
ATOM 1091 C CA . HIS A 1 141 ? 2.478 0.095 1.260 1.00 95.94 141 HIS A CA 1
ATOM 1092 C C . HIS A 1 141 ? 1.060 0.566 0.962 1.00 95.94 141 HIS A C 1
ATOM 1094 O O . HIS A 1 141 ? 0.775 1.750 1.104 1.00 95.94 141 HIS A O 1
ATOM 1100 N N . LEU A 1 142 ? 0.171 -0.353 0.582 1.00 97.44 142 LEU A N 1
ATOM 1101 C CA . LEU A 1 142 ? -1.272 -0.123 0.502 1.00 97.44 142 LEU A CA 1
ATOM 1102 C C . LEU A 1 142 ? -1.985 -1.363 1.042 1.00 97.44 142 LEU A C 1
ATOM 1104 O O . LEU A 1 142 ? -2.028 -2.404 0.385 1.00 97.44 142 LEU A O 1
ATOM 1108 N N . PHE A 1 143 ? -2.550 -1.249 2.240 1.00 96.69 143 PHE A N 1
ATOM 1109 C CA . PHE A 1 143 ? -3.235 -2.350 2.914 1.00 96.69 143 PHE A CA 1
ATOM 1110 C C . PHE A 1 143 ? -4.582 -1.886 3.457 1.00 96.69 143 PHE A C 1
ATOM 1112 O O . PHE A 1 143 ? -4.709 -0.804 4.027 1.00 96.69 143 PHE A O 1
ATOM 1119 N N . VAL A 1 144 ? -5.604 -2.723 3.279 1.00 93.81 144 VAL A N 1
ATOM 1120 C CA . VAL A 1 144 ? -6.977 -2.427 3.697 1.00 93.81 144 VAL A CA 1
ATOM 1121 C C . VAL A 1 144 ? -7.551 -3.647 4.407 1.00 93.81 144 VAL A C 1
ATOM 1123 O O . VAL A 1 144 ? -7.566 -4.740 3.837 1.00 93.81 144 VAL A O 1
ATOM 1126 N N . GLY A 1 145 ? -8.019 -3.451 5.640 1.00 87.38 145 GLY A N 1
ATOM 1127 C CA . GLY A 1 145 ? -8.668 -4.485 6.447 1.00 87.38 145 GLY A CA 1
ATOM 1128 C C . GLY A 1 145 ? -10.102 -4.776 5.995 1.00 87.38 145 GLY A C 1
ATOM 1129 O O . GLY A 1 145 ? -10.531 -5.924 6.026 1.00 87.38 145 GLY A O 1
ATOM 1130 N N . LEU A 1 146 ? -10.817 -3.762 5.491 1.00 80.25 146 LEU A N 1
ATOM 1131 C CA . LEU A 1 146 ? -12.164 -3.901 4.926 1.00 80.25 146 LEU A CA 1
ATOM 1132 C C . LEU A 1 146 ? -12.153 -3.837 3.393 1.00 80.25 146 LEU A C 1
ATOM 1134 O O . LEU A 1 146 ? -11.884 -2.798 2.791 1.00 80.25 146 LEU A O 1
ATOM 1138 N N . ARG A 1 147 ? -12.473 -4.948 2.727 1.00 78.12 147 ARG A N 1
ATOM 1139 C CA . ARG A 1 147 ? -12.525 -5.016 1.256 1.00 78.12 147 ARG A CA 1
ATOM 1140 C C . ARG A 1 147 ? -13.928 -4.700 0.733 1.00 78.12 147 ARG A C 1
ATOM 1142 O O . ARG A 1 147 ? -14.917 -4.872 1.428 1.00 78.12 147 ARG A O 1
ATOM 1149 N N . GLY A 1 148 ? -14.013 -4.250 -0.521 1.00 79.56 148 GLY A N 1
ATOM 1150 C CA . GLY A 1 148 ? -15.293 -4.038 -1.214 1.00 79.56 148 GLY A CA 1
ATOM 1151 C C . GLY A 1 148 ? -16.021 -2.722 -0.902 1.00 79.56 148 GLY A C 1
ATOM 1152 O O . GLY A 1 148 ? -16.996 -2.417 -1.576 1.00 79.56 148 GLY A O 1
ATOM 1153 N N . CYS A 1 149 ? -15.524 -1.905 0.031 1.00 80.81 149 CYS A N 1
ATOM 1154 C CA . CYS A 1 149 ? -16.137 -0.630 0.437 1.00 80.81 149 CYS A CA 1
ATOM 1155 C C . CYS A 1 149 ? -15.526 0.626 -0.223 1.00 80.81 149 CYS A C 1
ATOM 1157 O O . CYS A 1 149 ? -15.864 1.745 0.141 1.00 80.81 149 CYS A O 1
ATOM 1159 N N . GLY A 1 150 ? -14.602 0.466 -1.177 1.00 87.88 150 GLY A N 1
ATOM 1160 C CA . GLY A 1 150 ? -13.981 1.586 -1.903 1.00 87.88 150 GLY A CA 1
ATOM 1161 C C . GLY A 1 150 ? -12.792 2.264 -1.206 1.00 87.88 150 GLY A C 1
ATOM 1162 O O . GLY A 1 150 ? -12.049 2.976 -1.880 1.00 87.88 150 GLY A O 1
ATOM 1163 N N . VAL A 1 151 ? -12.528 1.968 0.074 1.00 92.31 151 VAL A N 1
ATOM 1164 C CA . VAL A 1 151 ? -11.422 2.551 0.868 1.00 92.31 151 VAL A CA 1
ATOM 1165 C C . VAL A 1 151 ? -10.067 2.478 0.156 1.00 92.31 151 VAL A C 1
ATOM 1167 O O . VAL A 1 151 ? -9.354 3.473 0.082 1.00 92.31 151 VAL A O 1
ATOM 1170 N N . GLY A 1 152 ? -9.723 1.326 -0.433 1.00 94.19 152 GLY A N 1
ATOM 1171 C CA . GLY A 1 152 ? -8.444 1.164 -1.136 1.00 94.19 152 GLY A CA 1
ATOM 1172 C C . GLY A 1 152 ? -8.274 2.103 -2.333 1.00 94.19 152 GLY A C 1
ATOM 1173 O O . GLY A 1 152 ? -7.183 2.618 -2.552 1.00 94.19 152 GLY A O 1
ATOM 1174 N N . ARG A 1 153 ? -9.353 2.375 -3.081 1.00 95.06 153 ARG A N 1
ATOM 1175 C CA . ARG A 1 153 ? -9.323 3.316 -4.213 1.00 95.06 153 ARG A CA 1
ATOM 1176 C C . ARG A 1 153 ? -9.107 4.747 -3.723 1.00 95.06 153 ARG A C 1
ATOM 1178 O O . ARG A 1 153 ? -8.309 5.461 -4.317 1.00 95.06 153 ARG A O 1
ATOM 1185 N N . GLN A 1 154 ? -9.790 5.145 -2.651 1.00 95.56 154 GLN A N 1
ATOM 1186 C CA . GLN A 1 154 ? -9.652 6.489 -2.085 1.00 95.56 154 GLN A CA 1
ATOM 1187 C C . GLN A 1 154 ? -8.251 6.715 -1.500 1.00 95.56 154 GLN A C 1
ATOM 1189 O O . GLN A 1 154 ? -7.633 7.731 -1.801 1.00 95.56 154 GLN A O 1
ATOM 1194 N N . LEU A 1 155 ? -7.696 5.745 -0.760 1.00 97.75 155 LEU A N 1
ATOM 1195 C CA . LEU A 1 155 ? -6.305 5.806 -0.287 1.00 97.75 155 LEU A CA 1
ATOM 1196 C C . LEU A 1 155 ? -5.316 5.947 -1.452 1.00 97.75 155 LEU A C 1
ATOM 1198 O O . LEU A 1 155 ? -4.448 6.814 -1.415 1.00 97.75 155 LEU A O 1
ATOM 1202 N N . LEU A 1 156 ? -5.475 5.144 -2.507 1.00 97.75 156 LEU A N 1
ATOM 1203 C CA . LEU A 1 156 ? -4.623 5.214 -3.694 1.00 97.75 156 LEU A CA 1
ATOM 1204 C C . LEU A 1 156 ? -4.673 6.602 -4.357 1.00 97.75 156 LEU A C 1
ATOM 1206 O O . LEU A 1 156 ? -3.629 7.185 -4.627 1.00 97.75 156 LEU A O 1
ATOM 1210 N N . GLN A 1 157 ? -5.865 7.175 -4.539 1.00 96.31 157 GLN A N 1
ATOM 1211 C CA . GLN A 1 157 ? -6.033 8.523 -5.099 1.00 96.31 157 GLN A CA 1
ATOM 1212 C C . GLN A 1 157 ? -5.415 9.617 -4.217 1.00 96.31 157 GLN A C 1
ATOM 1214 O O . GLN A 1 157 ? -4.862 10.592 -4.729 1.00 96.31 157 GLN A O 1
ATOM 1219 N N . LEU A 1 158 ? -5.499 9.485 -2.891 1.00 95.88 158 LEU A N 1
ATOM 1220 C CA . LEU A 1 158 ? -4.853 10.425 -1.976 1.00 95.88 158 LEU A CA 1
ATOM 1221 C C . LEU A 1 158 ? -3.323 10.320 -2.050 1.00 95.88 158 LEU A C 1
ATOM 1223 O O . LEU A 1 158 ? -2.649 11.348 -2.089 1.00 95.88 158 LEU A O 1
ATOM 1227 N N . ALA A 1 159 ? -2.779 9.106 -2.145 1.00 96.94 159 ALA A N 1
ATOM 1228 C CA . ALA A 1 159 ? -1.348 8.882 -2.336 1.00 96.94 159 ALA A CA 1
ATOM 1229 C C . ALA A 1 159 ? -0.842 9.460 -3.669 1.00 96.94 159 ALA A C 1
ATOM 1231 O O . ALA A 1 159 ? 0.202 10.106 -3.699 1.00 96.94 159 ALA A O 1
ATOM 1232 N N . GLU A 1 160 ? -1.601 9.301 -4.756 1.00 95.81 160 GLU A N 1
ATOM 1233 C CA . GLU A 1 160 ? -1.300 9.901 -6.064 1.00 95.81 160 GLU A CA 1
ATOM 1234 C C . GLU A 1 160 ? -1.201 11.436 -5.978 1.00 95.81 160 GLU A C 1
ATOM 1236 O O . GLU A 1 160 ? -0.274 12.033 -6.532 1.00 95.81 160 GLU A O 1
ATOM 1241 N N . ARG A 1 161 ? -2.103 12.082 -5.225 1.00 92.81 161 ARG A N 1
ATOM 1242 C CA . ARG A 1 161 ? -2.050 13.534 -4.971 1.00 92.81 161 ARG A CA 1
ATOM 1243 C C . ARG A 1 161 ? -0.866 13.933 -4.103 1.00 92.81 161 ARG A C 1
ATOM 1245 O O . ARG A 1 161 ? -0.230 14.938 -4.404 1.00 92.81 161 ARG A O 1
ATOM 1252 N N . GLN A 1 162 ? -0.576 13.165 -3.053 1.00 93.00 162 GLN A N 1
ATOM 1253 C CA . GLN A 1 162 ? 0.573 13.412 -2.179 1.00 93.00 162 GLN A CA 1
ATOM 1254 C C . GLN A 1 162 ? 1.884 13.335 -2.970 1.00 93.00 162 GLN A C 1
ATOM 1256 O O . GLN A 1 162 ? 2.696 14.248 -2.875 1.00 93.00 162 GLN A O 1
ATOM 1261 N N . ILE A 1 163 ? 2.049 12.314 -3.818 1.00 94.56 163 ILE A N 1
ATOM 1262 C CA . ILE A 1 163 ? 3.208 12.168 -4.713 1.00 94.56 163 ILE A CA 1
ATOM 1263 C C . ILE A 1 163 ? 3.329 13.368 -5.651 1.00 94.56 163 ILE A C 1
ATOM 1265 O O . ILE A 1 163 ? 4.414 13.930 -5.795 1.00 94.56 163 ILE A O 1
ATOM 1269 N N . PHE A 1 164 ? 2.226 13.772 -6.285 1.00 91.81 164 PHE A N 1
ATOM 1270 C CA . PHE A 1 164 ? 2.235 14.933 -7.165 1.00 91.81 164 PHE A CA 1
ATOM 1271 C C . PHE A 1 164 ? 2.647 16.207 -6.414 1.00 91.81 164 PHE A C 1
ATOM 1273 O O . PHE A 1 164 ? 3.508 16.942 -6.893 1.00 91.81 164 PHE A O 1
ATOM 1280 N N . HIS A 1 165 ? 2.068 16.456 -5.238 1.00 87.12 165 HIS A N 1
ATOM 1281 C CA . HIS A 1 165 ? 2.361 17.635 -4.427 1.00 87.12 165 HIS A CA 1
ATOM 1282 C C . HIS A 1 165 ? 3.817 17.663 -3.949 1.00 87.12 165 HIS A C 1
ATOM 1284 O O . HIS A 1 165 ? 4.493 18.674 -4.118 1.00 87.12 165 HIS A O 1
ATOM 1290 N N . ASP A 1 166 ? 4.321 16.549 -3.412 1.00 87.94 166 ASP A N 1
ATOM 1291 C CA . ASP A 1 166 ? 5.696 16.431 -2.917 1.00 87.94 166 ASP A CA 1
ATOM 1292 C C . ASP A 1 166 ? 6.729 16.653 -4.035 1.00 87.94 166 ASP A C 1
ATOM 1294 O O . ASP A 1 166 ? 7.745 17.320 -3.831 1.00 87.94 166 ASP A O 1
ATOM 1298 N N . ALA A 1 167 ? 6.459 16.132 -5.234 1.00 86.69 167 ALA A N 1
ATOM 1299 C CA . ALA A 1 167 ? 7.330 16.318 -6.389 1.00 86.69 167 ALA A CA 1
ATOM 1300 C C . ALA A 1 167 ? 7.238 17.740 -6.976 1.00 86.69 167 ALA A C 1
ATOM 1302 O O . ALA A 1 167 ? 8.267 18.325 -7.314 1.00 86.69 167 ALA A O 1
ATOM 1303 N N . SER A 1 168 ? 6.036 18.323 -7.045 1.00 77.19 168 SER A N 1
ATOM 1304 C CA . SER A 1 168 ? 5.811 19.649 -7.650 1.00 77.19 168 SER A CA 1
ATOM 1305 C C . SER A 1 168 ? 6.188 20.804 -6.718 1.00 77.19 168 SER A C 1
ATOM 1307 O O . SER A 1 168 ? 6.600 21.857 -7.185 1.00 77.19 168 SER A O 1
ATOM 1309 N N . GLY A 1 169 ? 6.120 20.627 -5.393 1.00 64.25 169 GLY A N 1
ATOM 1310 C CA . GLY A 1 169 ? 6.577 21.626 -4.413 1.00 64.25 169 GLY A CA 1
ATOM 1311 C C . GLY A 1 169 ? 8.087 21.900 -4.473 1.00 64.25 169 GLY A C 1
ATOM 1312 O O . GLY A 1 169 ? 8.552 22.922 -3.975 1.00 64.25 169 GLY A O 1
ATOM 1313 N N . SER A 1 170 ? 8.847 21.016 -5.129 1.00 53.78 170 SER A N 1
ATOM 1314 C CA . SER A 1 170 ? 10.269 21.212 -5.442 1.00 53.78 170 SER A CA 1
ATOM 1315 C C . SER A 1 170 ? 10.498 21.906 -6.793 1.00 53.78 170 SER A C 1
ATOM 1317 O O . SER A 1 170 ? 11.609 22.363 -7.071 1.00 53.78 170 SER A O 1
ATOM 1319 N N . ALA A 1 171 ? 9.470 21.999 -7.640 1.00 51.44 171 ALA A N 1
ATOM 1320 C CA . ALA A 1 171 ? 9.532 22.615 -8.956 1.00 51.44 171 ALA A CA 1
ATOM 1321 C C . ALA A 1 171 ? 8.980 24.048 -8.897 1.00 51.44 171 ALA A C 1
ATOM 1323 O O . ALA A 1 171 ? 7.787 24.293 -8.724 1.00 51.44 171 ALA A O 1
ATOM 1324 N N . SER A 1 172 ? 9.858 25.040 -9.073 1.00 48.16 172 SER A N 1
ATOM 1325 C CA . SER A 1 172 ? 9.428 26.414 -9.337 1.00 48.16 172 SER A CA 1
ATOM 1326 C C . SER A 1 172 ? 8.610 26.426 -10.629 1.00 48.16 172 SER A C 1
ATOM 1328 O O . SER A 1 172 ? 9.177 26.287 -11.717 1.00 48.16 172 SER A O 1
ATOM 1330 N N . SER A 1 173 ? 7.295 26.587 -10.533 1.00 53.94 173 SER A N 1
ATOM 1331 C CA . SER A 1 173 ? 6.430 26.682 -11.705 1.00 53.94 173 SER A CA 1
ATOM 1332 C C . SER A 1 173 ? 6.744 27.989 -12.440 1.00 53.94 173 SER A C 1
ATOM 1334 O O . SER A 1 173 ? 6.307 29.072 -12.054 1.00 53.94 173 SER A O 1
ATOM 1336 N N . ARG A 1 174 ? 7.566 27.909 -13.493 1.00 51.78 174 ARG A N 1
ATOM 1337 C CA . ARG A 1 174 ? 7.711 29.002 -14.460 1.00 51.78 174 ARG A CA 1
ATOM 1338 C C . ARG A 1 174 ? 6.591 28.851 -15.490 1.00 51.78 174 ARG A C 1
ATOM 1340 O O . ARG A 1 174 ? 6.465 27.767 -16.055 1.00 51.78 174 ARG A O 1
ATOM 1347 N N . PRO A 1 175 ? 5.793 29.899 -15.745 1.00 59.28 175 PRO A N 1
ATOM 1348 C CA . PRO A 1 175 ? 4.906 29.904 -16.898 1.00 59.28 175 PRO A CA 1
ATOM 1349 C C . PRO A 1 175 ? 5.734 29.693 -18.169 1.00 59.28 175 PRO A C 1
ATOM 1351 O O . PRO A 1 175 ? 6.830 30.258 -18.283 1.00 59.28 175 PRO A O 1
ATOM 1354 N N . ASP A 1 176 ? 5.219 28.912 -19.119 1.00 58.69 176 ASP A N 1
ATOM 1355 C CA . ASP A 1 176 ? 5.792 28.893 -20.461 1.00 58.69 176 ASP A CA 1
ATOM 1356 C C . ASP A 1 176 ? 5.618 30.286 -21.103 1.00 58.69 176 ASP A C 1
ATOM 1358 O O . ASP A 1 176 ? 4.793 31.103 -20.681 1.00 58.69 176 ASP A O 1
ATOM 1362 N N . ALA A 1 177 ? 6.428 30.589 -22.121 1.00 63.56 177 ALA A N 1
ATOM 1363 C CA . ALA A 1 177 ? 6.476 31.911 -22.756 1.00 63.56 177 ALA A CA 1
ATOM 1364 C C . ALA A 1 177 ? 5.137 32.368 -23.381 1.00 63.56 177 ALA A C 1
ATOM 1366 O O . ALA A 1 177 ? 4.970 33.552 -23.665 1.00 63.56 177 ALA A O 1
ATOM 1367 N N . ASP A 1 178 ? 4.192 31.448 -23.591 1.00 72.50 178 ASP A N 1
ATOM 1368 C CA . ASP A 1 178 ? 2.847 31.689 -24.123 1.00 72.50 178 ASP A CA 1
ATOM 1369 C C . ASP A 1 178 ? 1.774 31.874 -23.028 1.00 72.50 178 ASP A C 1
ATOM 1371 O O . ASP A 1 178 ? 0.595 32.045 -23.338 1.00 72.50 178 ASP A O 1
ATOM 1375 N N . GLY A 1 179 ? 2.162 31.852 -21.747 1.00 62.19 179 GLY A N 1
ATOM 1376 C CA . GLY A 1 179 ? 1.240 31.917 -20.611 1.00 62.19 179 GLY A CA 1
ATOM 1377 C C . GLY A 1 179 ? 0.513 30.600 -20.325 1.00 62.19 179 GLY A C 1
ATOM 1378 O O . GLY A 1 179 ? -0.299 30.545 -19.397 1.00 62.19 179 GLY A O 1
ATOM 1379 N N . SER A 1 180 ? 0.805 29.532 -21.071 1.00 58.41 180 SER A N 1
ATOM 1380 C CA . SER A 1 180 ? 0.364 28.185 -20.740 1.00 58.41 180 SER A CA 1
ATOM 1381 C C . SER A 1 180 ? 1.165 27.667 -19.548 1.00 58.41 180 SER A C 1
ATOM 1383 O O . SER A 1 180 ? 2.382 27.816 -19.452 1.00 58.41 180 SER A O 1
ATOM 1385 N N . THR A 1 181 ? 0.476 27.045 -18.599 1.00 55.44 181 THR A N 1
ATOM 1386 C CA . THR A 1 181 ? 1.132 26.189 -17.613 1.00 55.44 181 THR A CA 1
ATOM 1387 C C . THR A 1 181 ? 1.043 24.776 -18.162 1.00 55.44 181 THR A C 1
ATOM 1389 O O . THR A 1 181 ? -0.047 24.193 -18.176 1.00 55.44 181 THR A O 1
ATOM 1392 N N . ARG A 1 182 ? 2.156 24.205 -18.644 1.00 57.53 182 ARG A N 1
ATOM 1393 C CA . ARG A 1 182 ? 2.210 22.758 -18.886 1.00 57.53 182 ARG A CA 1
ATOM 1394 C C . ARG A 1 182 ? 1.685 22.051 -17.643 1.00 57.53 182 ARG A C 1
ATOM 1396 O O . ARG A 1 182 ? 2.110 22.350 -16.531 1.00 57.53 182 ARG A O 1
ATOM 1403 N N . CYS A 1 183 ? 0.744 21.128 -17.834 1.00 58.84 183 CYS A N 1
ATOM 1404 C CA . CYS A 1 183 ? 0.329 20.252 -16.750 1.00 58.84 183 CYS A CA 1
ATOM 1405 C C . CYS A 1 183 ? 1.555 19.428 -16.363 1.00 58.84 183 CYS A C 1
ATOM 1407 O O . CYS A 1 183 ? 1.932 18.511 -17.093 1.00 58.84 183 CYS A O 1
ATOM 1409 N N . GLU A 1 184 ? 2.200 19.802 -15.262 1.00 75.62 184 GLU A N 1
ATOM 1410 C CA . GLU A 1 184 ? 3.278 19.013 -14.694 1.00 75.62 184 GLU A CA 1
ATOM 1411 C C . GLU A 1 184 ? 2.726 17.614 -14.409 1.00 75.62 184 GLU A C 1
ATOM 1413 O O . GLU A 1 184 ? 1.605 17.446 -13.914 1.00 75.62 184 GLU A O 1
ATOM 1418 N N . GLN A 1 185 ? 3.471 16.604 -14.845 1.00 83.62 185 GLN A N 1
ATOM 1419 C CA . GLN A 1 185 ? 3.125 15.208 -14.647 1.00 83.62 185 GLN A CA 1
ATOM 1420 C C . GLN A 1 185 ? 4.278 14.532 -13.936 1.00 83.62 185 GLN A C 1
ATOM 1422 O O . GLN A 1 185 ? 5.436 14.689 -14.319 1.00 83.62 185 GLN A O 1
ATOM 1427 N N . VAL A 1 186 ? 3.934 13.732 -12.938 1.00 91.31 186 VAL A N 1
ATOM 1428 C CA . VAL A 1 186 ? 4.880 12.919 -12.183 1.00 91.31 186 VAL A CA 1
ATOM 1429 C C . VAL A 1 186 ? 4.546 11.463 -12.463 1.00 91.31 186 VAL A C 1
ATOM 1431 O O . VAL A 1 186 ? 3.375 11.086 -12.511 1.00 91.31 186 VAL A O 1
ATOM 1434 N N . VAL A 1 187 ? 5.561 10.633 -12.692 1.00 95.19 187 VAL A N 1
ATOM 1435 C CA . VAL A 1 187 ? 5.360 9.187 -12.832 1.00 95.19 187 VAL A CA 1
ATOM 1436 C C . VAL A 1 187 ? 5.398 8.574 -11.438 1.00 95.19 187 VAL A C 1
ATOM 1438 O O . VAL A 1 187 ? 6.464 8.465 -10.828 1.00 95.19 187 VAL A O 1
ATOM 1441 N N . ALA A 1 188 ? 4.223 8.211 -10.928 1.00 97.50 188 ALA A N 1
ATOM 1442 C CA . ALA A 1 188 ? 4.094 7.411 -9.723 1.00 97.50 188 ALA A CA 1
ATOM 1443 C C . ALA A 1 188 ? 4.322 5.935 -10.065 1.00 97.50 188 ALA A C 1
ATOM 1445 O O . ALA A 1 188 ? 3.941 5.484 -11.149 1.00 97.50 188 ALA A O 1
ATOM 1446 N N . HIS A 1 189 ? 4.930 5.187 -9.147 1.00 98.38 189 HIS A N 1
ATOM 1447 C CA . HIS A 1 189 ? 5.205 3.765 -9.338 1.00 98.38 189 HIS A CA 1
ATOM 1448 C C . HIS A 1 189 ? 4.915 2.935 -8.085 1.00 98.38 189 HIS A C 1
ATOM 1450 O O . HIS A 1 189 ? 4.884 3.453 -6.968 1.00 98.38 189 HIS A O 1
ATOM 1456 N N . LEU A 1 190 ? 4.683 1.639 -8.282 1.00 98.44 190 LEU A N 1
ATOM 1457 C CA . LEU A 1 190 ? 4.526 0.648 -7.219 1.00 98.44 190 LEU A CA 1
ATOM 1458 C C . LEU A 1 190 ? 4.960 -0.738 -7.700 1.00 98.44 190 LEU A C 1
ATOM 1460 O O . LEU A 1 190 ? 5.071 -0.985 -8.905 1.00 98.44 190 LEU A O 1
ATOM 1464 N N . HIS A 1 191 ? 5.141 -1.655 -6.753 1.00 98.19 191 HIS A N 1
ATOM 1465 C CA . HIS A 1 191 ? 5.543 -3.034 -7.016 1.00 98.19 191 HIS A CA 1
ATOM 1466 C C . HIS A 1 191 ? 4.486 -4.016 -6.530 1.00 98.19 191 HIS A C 1
ATOM 1468 O O . HIS A 1 191 ? 3.935 -3.882 -5.437 1.00 98.19 191 HIS A O 1
ATOM 1474 N N . VAL A 1 192 ? 4.213 -5.029 -7.346 1.00 97.44 192 VAL A N 1
ATOM 1475 C CA . VAL A 1 192 ? 3.275 -6.108 -7.028 1.00 97.44 192 VAL A CA 1
ATOM 1476 C C . VAL A 1 192 ? 4.005 -7.436 -7.132 1.00 97.44 192 VAL A C 1
ATOM 1478 O O . VAL A 1 192 ? 4.515 -7.772 -8.196 1.00 97.44 192 VAL A O 1
ATOM 1481 N N . VAL A 1 193 ? 4.035 -8.211 -6.046 1.00 95.75 193 VAL A N 1
ATOM 1482 C CA . VAL A 1 193 ? 4.619 -9.560 -6.067 1.00 95.75 193 VAL A CA 1
ATOM 1483 C C . VAL A 1 193 ? 3.899 -10.449 -7.088 1.00 95.75 193 VAL A C 1
ATOM 1485 O O . VAL A 1 193 ? 2.677 -10.354 -7.270 1.00 95.75 193 VAL A O 1
ATOM 1488 N N . HIS A 1 194 ? 4.647 -11.331 -7.751 1.00 94.00 194 HIS A N 1
ATOM 1489 C CA . HIS A 1 194 ? 4.073 -12.304 -8.678 1.00 94.00 194 HIS A CA 1
ATOM 1490 C C . HIS A 1 194 ? 2.973 -13.143 -8.006 1.00 94.00 194 HIS A C 1
ATOM 1492 O O . HIS A 1 194 ? 3.040 -13.478 -6.827 1.00 94.00 194 HIS A O 1
ATOM 1498 N N . GLY A 1 195 ? 1.925 -13.464 -8.769 1.00 92.94 195 GLY A N 1
ATOM 1499 C CA . GLY A 1 195 ? 0.779 -14.243 -8.287 1.00 92.94 195 GLY A CA 1
ATOM 1500 C C . GLY A 1 195 ? -0.291 -13.441 -7.533 1.00 92.94 195 GLY A C 1
ATOM 1501 O O . GLY A 1 195 ? -1.392 -13.956 -7.342 1.00 92.94 195 GLY A O 1
ATOM 1502 N N . ASN A 1 196 ? -0.051 -12.169 -7.182 1.00 94.69 196 ASN A N 1
ATOM 1503 C CA . ASN A 1 196 ? -1.063 -11.319 -6.541 1.00 94.69 196 ASN A CA 1
ATOM 1504 C C . ASN A 1 196 ? -2.063 -10.744 -7.562 1.00 94.69 196 ASN A C 1
ATOM 1506 O O . ASN A 1 196 ? -2.118 -9.543 -7.839 1.00 94.69 196 ASN A O 1
ATOM 1510 N N . GLU A 1 197 ? -2.872 -11.624 -8.145 1.00 94.06 197 GLU A N 1
ATOM 1511 C CA . GLU A 1 197 ? -3.809 -11.282 -9.217 1.00 94.06 197 GLU A CA 1
ATOM 1512 C C . GLU A 1 197 ? -4.900 -10.300 -8.756 1.00 94.06 197 GLU A C 1
ATOM 1514 O O . GLU A 1 197 ? -5.313 -9.416 -9.508 1.00 94.06 197 GLU A O 1
ATOM 1519 N N . ALA A 1 198 ? -5.312 -10.378 -7.487 1.00 90.75 198 ALA A N 1
ATOM 1520 C CA . ALA A 1 198 ? -6.260 -9.430 -6.909 1.00 90.75 198 ALA A CA 1
ATOM 1521 C C . ALA A 1 198 ? -5.715 -7.990 -6.922 1.00 90.75 198 ALA A C 1
ATOM 1523 O O . ALA A 1 198 ? -6.444 -7.064 -7.290 1.00 90.75 198 ALA A O 1
ATOM 1524 N N . ALA A 1 199 ? -4.440 -7.794 -6.564 1.00 93.75 199 ALA A N 1
ATOM 1525 C CA . ALA A 1 199 ? -3.798 -6.483 -6.620 1.00 93.75 199 ALA A CA 1
ATOM 1526 C C . ALA A 1 199 ? -3.640 -5.993 -8.066 1.00 93.75 199 ALA A C 1
ATOM 1528 O O . ALA A 1 199 ? -4.003 -4.857 -8.364 1.00 93.75 199 ALA A O 1
ATOM 1529 N N . ARG A 1 200 ? -3.197 -6.856 -8.990 1.00 96.00 200 ARG A N 1
ATOM 1530 C CA . ARG A 1 200 ? -3.068 -6.512 -10.421 1.00 96.00 200 ARG A CA 1
ATOM 1531 C C . ARG A 1 200 ? -4.390 -6.022 -11.011 1.00 96.00 200 ARG A C 1
ATOM 1533 O O . ARG A 1 200 ? -4.443 -4.976 -11.657 1.00 96.00 200 ARG A O 1
ATOM 1540 N N . GLN A 1 201 ? -5.488 -6.730 -10.739 1.00 95.19 201 GLN A N 1
ATOM 1541 C CA . GLN A 1 201 ? -6.822 -6.318 -11.185 1.00 95.19 201 GLN A CA 1
ATOM 1542 C C . GLN A 1 201 ? -7.276 -5.008 -10.542 1.00 95.19 201 GLN A C 1
ATOM 1544 O O . GLN A 1 201 ? -7.910 -4.187 -11.210 1.00 95.19 201 GLN A O 1
ATOM 1549 N N . PHE A 1 202 ? -6.973 -4.802 -9.260 1.00 95.25 202 PHE A N 1
ATOM 1550 C CA . PHE A 1 202 ? -7.277 -3.557 -8.562 1.00 95.25 202 PHE A CA 1
ATOM 1551 C C . PHE A 1 202 ? -6.547 -2.363 -9.193 1.00 95.25 202 PHE A C 1
ATOM 1553 O O . PHE A 1 202 ? -7.205 -1.389 -9.566 1.00 95.25 202 PHE A O 1
ATOM 1560 N N . TYR A 1 203 ? -5.231 -2.455 -9.394 1.00 97.25 203 TYR A N 1
ATOM 1561 C CA . TYR A 1 203 ? -4.426 -1.372 -9.964 1.00 97.25 203 TYR A CA 1
ATOM 1562 C C . TYR A 1 203 ? -4.797 -1.082 -11.420 1.00 97.25 203 TYR A C 1
ATOM 1564 O O . TYR A 1 203 ? -5.017 0.078 -11.775 1.00 97.25 203 TYR A O 1
ATOM 1572 N N . LYS A 1 204 ? -5.031 -2.119 -12.234 1.00 97.06 204 LYS A N 1
ATOM 1573 C CA . LYS A 1 204 ? -5.547 -1.962 -13.603 1.00 97.06 204 LYS A CA 1
ATOM 1574 C C . LYS A 1 204 ? -6.878 -1.198 -13.640 1.00 97.06 204 LYS A C 1
ATOM 1576 O O . LYS A 1 204 ? -7.050 -0.292 -14.450 1.00 97.06 204 LYS A O 1
ATOM 1581 N N . LYS A 1 205 ? -7.815 -1.503 -12.729 1.00 95.56 205 LYS A N 1
ATOM 1582 C CA . LYS A 1 205 ? -9.098 -0.774 -12.579 1.00 95.56 205 LYS A CA 1
ATOM 1583 C C . LYS A 1 205 ? -8.940 0.657 -12.046 1.00 95.56 205 LYS A C 1
ATOM 1585 O O . LYS A 1 205 ? -9.913 1.416 -12.059 1.00 95.56 205 LYS A O 1
ATOM 1590 N N . CYS A 1 206 ? -7.768 1.009 -11.531 1.00 94.69 206 CYS A N 1
ATOM 1591 C CA . CYS A 1 206 ? -7.424 2.357 -11.080 1.00 94.69 206 CYS A CA 1
ATOM 1592 C C . CYS A 1 206 ? -6.576 3.122 -12.113 1.00 94.69 206 CYS A C 1
ATOM 1594 O O . CYS A 1 206 ? -6.138 4.233 -11.830 1.00 94.69 206 CYS A O 1
ATOM 1596 N N . GLY A 1 207 ? -6.373 2.559 -13.312 1.00 96.62 207 GLY A N 1
ATOM 1597 C CA . GLY A 1 207 ? -5.658 3.215 -14.411 1.00 96.62 207 GLY A CA 1
ATOM 1598 C C . GLY A 1 207 ? -4.136 3.061 -14.369 1.00 96.62 207 GLY A C 1
ATOM 1599 O O . GLY A 1 207 ? -3.447 3.734 -15.128 1.00 96.62 207 GLY A O 1
ATOM 1600 N N . TRP A 1 208 ? -3.613 2.190 -13.506 1.00 98.25 208 TRP A N 1
ATOM 1601 C CA . TRP A 1 208 ? -2.191 1.853 -13.471 1.00 98.25 208 TRP A CA 1
ATOM 1602 C C . TRP A 1 208 ? -1.847 0.848 -14.574 1.00 98.25 208 TRP A C 1
ATOM 1604 O O . TRP A 1 208 ? -2.667 -0.008 -14.927 1.00 98.25 208 TRP A O 1
ATOM 1614 N N . VAL A 1 209 ? -0.625 0.936 -15.093 1.00 98.19 209 VAL A N 1
ATOM 1615 C CA . VAL A 1 209 ? -0.121 0.089 -16.181 1.00 98.19 209 VAL A CA 1
ATOM 1616 C C . VAL A 1 209 ? 1.077 -0.720 -15.695 1.00 98.19 209 VAL A C 1
ATOM 1618 O O . VAL A 1 209 ? 1.995 -0.163 -15.107 1.00 98.19 209 VAL A O 1
ATOM 1621 N N . GLU A 1 210 ? 1.066 -2.028 -15.951 1.00 98.12 210 GLU A N 1
ATOM 1622 C CA . GLU A 1 210 ? 2.215 -2.917 -15.739 1.00 98.12 210 GLU A CA 1
ATOM 1623 C C . GLU A 1 210 ? 3.291 -2.596 -16.786 1.00 98.12 210 GLU A C 1
ATOM 1625 O O . GLU A 1 210 ? 3.003 -2.626 -17.984 1.00 98.12 210 GLU A O 1
ATOM 1630 N N . VAL A 1 211 ? 4.507 -2.259 -16.350 1.00 97.75 211 VAL A N 1
ATOM 1631 C CA . VAL A 1 211 ? 5.606 -1.853 -17.249 1.00 97.75 211 VAL A CA 1
ATOM 1632 C C . VAL A 1 211 ? 6.676 -2.931 -17.420 1.00 97.75 211 VAL A C 1
ATOM 1634 O O . VAL A 1 211 ? 7.411 -2.899 -18.404 1.00 97.75 211 VAL A O 1
ATOM 1637 N N . GLY A 1 212 ? 6.746 -3.904 -16.509 1.00 96.31 212 GLY A N 1
ATOM 1638 C CA . GLY A 1 212 ? 7.665 -5.036 -16.608 1.00 96.31 212 GLY A CA 1
ATOM 1639 C C . GLY A 1 212 ? 8.010 -5.656 -15.259 1.00 96.31 212 GLY A C 1
ATOM 1640 O O . GLY A 1 212 ? 7.486 -5.253 -14.220 1.00 96.31 212 GLY A O 1
ATOM 1641 N N . GLU A 1 213 ? 8.902 -6.640 -15.291 1.00 97.06 213 GLU A N 1
ATOM 1642 C CA . GLU A 1 213 ? 9.483 -7.251 -14.096 1.00 97.06 213 GLU A CA 1
ATOM 1643 C C . GLU A 1 213 ? 10.635 -6.392 -13.560 1.00 97.06 213 GLU A C 1
ATOM 1645 O O . GLU A 1 213 ? 11.437 -5.851 -14.322 1.00 97.06 213 GLU A O 1
ATOM 1650 N N . GLU A 1 214 ? 10.719 -6.270 -12.240 1.00 97.00 214 GLU A N 1
ATOM 1651 C CA . GLU A 1 214 ? 11.780 -5.558 -11.535 1.00 97.00 214 GLU A CA 1
ATOM 1652 C C . GLU A 1 214 ? 12.049 -6.246 -10.190 1.00 97.00 214 GLU A C 1
ATOM 1654 O O . GLU A 1 214 ? 11.119 -6.633 -9.476 1.00 97.00 214 GLU A O 1
ATOM 1659 N N . THR A 1 215 ? 13.324 -6.387 -9.821 1.00 96.56 215 THR A N 1
ATOM 1660 C CA . THR A 1 215 ? 13.693 -6.804 -8.463 1.00 96.56 215 THR A CA 1
ATOM 1661 C C . THR A 1 215 ? 13.488 -5.630 -7.521 1.00 96.56 215 THR A C 1
ATOM 1663 O O . THR A 1 215 ? 14.142 -4.597 -7.651 1.00 96.56 215 THR A O 1
ATOM 1666 N N . TYR A 1 216 ? 12.585 -5.797 -6.563 1.00 94.94 216 TYR A N 1
ATOM 1667 C CA . TYR A 1 216 ? 12.292 -4.798 -5.553 1.00 94.94 216 TYR A CA 1
ATOM 1668 C C . TYR A 1 216 ? 12.982 -5.134 -4.230 1.00 94.94 216 TYR A C 1
ATOM 1670 O O . TYR A 1 216 ? 12.791 -6.213 -3.671 1.00 94.94 216 TYR A O 1
ATOM 1678 N N . GLU A 1 217 ? 13.768 -4.187 -3.723 1.00 95.69 217 GLU A N 1
ATOM 1679 C CA . GLU A 1 217 ? 14.533 -4.313 -2.481 1.00 95.69 217 GLU A CA 1
ATOM 1680 C C . GLU A 1 217 ? 13.656 -3.997 -1.262 1.00 95.69 217 GLU A C 1
ATOM 1682 O O . GLU A 1 217 ? 13.611 -2.860 -0.776 1.00 95.69 217 GLU A O 1
ATOM 1687 N N . VAL A 1 218 ? 12.931 -4.999 -0.755 1.00 94.31 218 VAL A N 1
ATOM 1688 C CA . VAL A 1 218 ? 12.033 -4.802 0.390 1.00 94.31 218 VAL A CA 1
ATOM 1689 C C . VAL A 1 218 ? 12.827 -4.648 1.678 1.00 94.31 218 VAL A C 1
ATOM 1691 O O . VAL A 1 218 ? 13.727 -5.429 1.967 1.00 94.31 218 VAL A O 1
ATOM 1694 N N . GLU A 1 219 ? 12.443 -3.685 2.509 1.00 94.06 219 GLU A N 1
ATOM 1695 C CA . GLU A 1 219 ? 13.083 -3.518 3.809 1.00 94.06 219 GLU A CA 1
ATOM 1696 C C . GLU A 1 219 ? 12.778 -4.705 4.748 1.00 94.06 219 GLU A C 1
ATOM 1698 O O . GLU A 1 219 ? 11.652 -5.237 4.828 1.00 94.06 219 GLU A O 1
ATOM 1703 N N . ILE A 1 220 ? 13.803 -5.099 5.492 1.00 94.56 220 ILE A N 1
ATOM 1704 C CA . ILE A 1 220 ? 13.786 -6.057 6.592 1.00 94.56 220 ILE A CA 1
ATOM 1705 C C . ILE A 1 220 ? 14.530 -5.450 7.785 1.00 94.56 220 ILE A C 1
ATOM 1707 O O . ILE A 1 220 ? 15.366 -4.560 7.634 1.00 94.56 220 ILE A O 1
ATOM 1711 N N . LEU A 1 221 ? 14.199 -5.911 8.990 1.00 91.81 221 LEU A N 1
ATOM 1712 C CA . LEU A 1 221 ? 14.932 -5.504 10.182 1.00 91.81 221 LEU A CA 1
ATOM 1713 C C . LEU A 1 221 ? 16.230 -6.310 10.271 1.00 91.81 221 LEU A C 1
ATOM 1715 O O . LEU A 1 221 ? 16.185 -7.542 10.309 1.00 91.81 221 LEU A O 1
ATOM 1719 N N . ALA A 1 222 ? 17.352 -5.602 10.321 1.00 88.25 222 ALA A N 1
ATOM 1720 C CA . ALA A 1 222 ? 18.674 -6.174 10.506 1.00 88.25 222 ALA A CA 1
ATOM 1721 C C . ALA A 1 222 ? 18.860 -6.680 11.944 1.00 88.25 222 ALA A C 1
ATOM 1723 O O . ALA A 1 222 ? 18.277 -6.150 12.893 1.00 88.25 222 ALA A O 1
ATOM 1724 N N . ALA A 1 223 ? 19.750 -7.656 12.139 1.00 83.88 223 ALA A N 1
ATOM 1725 C CA . ALA A 1 223 ? 20.039 -8.210 13.467 1.00 83.88 223 ALA A CA 1
ATOM 1726 C C . ALA A 1 223 ? 20.596 -7.167 14.461 1.00 83.88 223 ALA A C 1
ATOM 1728 O O . ALA A 1 223 ? 20.474 -7.333 15.672 1.00 83.88 223 ALA A O 1
ATOM 1729 N N . ASN A 1 224 ? 21.193 -6.084 13.956 1.00 85.69 224 ASN A N 1
ATOM 1730 C CA . ASN A 1 224 ? 21.709 -4.969 14.754 1.00 85.69 224 ASN A CA 1
ATOM 1731 C C . ASN A 1 224 ? 20.653 -3.884 15.065 1.00 85.69 224 ASN A C 1
ATOM 1733 O O . ASN A 1 224 ? 21.006 -2.847 15.624 1.00 85.69 224 ASN A O 1
ATOM 1737 N N . GLY A 1 225 ? 19.385 -4.097 14.693 1.00 80.38 225 GLY A N 1
ATOM 1738 C CA . GLY A 1 225 ? 18.293 -3.134 14.865 1.00 80.38 225 GLY A CA 1
ATOM 1739 C C . GLY A 1 225 ? 18.206 -2.053 13.780 1.00 80.38 225 GLY A C 1
ATOM 1740 O O . GLY A 1 225 ? 17.367 -1.162 13.890 1.00 80.38 225 GLY A O 1
ATOM 1741 N N . GLY A 1 226 ? 19.056 -2.108 12.750 1.00 87.69 226 GLY A N 1
ATOM 1742 C CA . GLY A 1 226 ? 18.985 -1.243 11.571 1.00 87.69 226 GLY A CA 1
ATOM 1743 C C . GLY A 1 226 ? 18.045 -1.766 10.478 1.00 87.69 226 GLY A C 1
ATOM 1744 O O . GLY A 1 226 ? 17.328 -2.752 10.657 1.00 87.69 226 GLY A O 1
ATOM 1745 N N . THR A 1 227 ? 18.086 -1.113 9.316 1.00 90.75 227 THR A N 1
ATOM 1746 C CA . THR A 1 227 ? 17.355 -1.531 8.110 1.00 90.75 227 THR A CA 1
ATOM 1747 C C . THR A 1 227 ? 18.296 -2.251 7.149 1.00 90.75 227 THR A C 1
ATOM 1749 O O . THR A 1 227 ? 19.343 -1.721 6.784 1.00 90.75 227 THR A O 1
ATOM 1752 N N . GLU A 1 228 ? 17.895 -3.441 6.717 1.00 94.38 228 GLU A N 1
ATOM 1753 C CA . GLU A 1 228 ? 18.500 -4.205 5.623 1.00 94.38 228 GLU A CA 1
ATOM 1754 C C . GLU A 1 228 ? 17.480 -4.372 4.489 1.00 94.38 228 GLU A C 1
ATOM 1756 O O . GLU A 1 228 ? 16.291 -4.090 4.661 1.00 94.38 228 GLU A O 1
ATOM 1761 N N . HIS A 1 229 ? 17.934 -4.832 3.323 1.00 95.12 229 HIS A N 1
ATOM 1762 C CA . HIS A 1 229 ? 17.076 -5.063 2.163 1.00 95.12 229 HIS A CA 1
ATOM 1763 C C . HIS A 1 229 ? 17.125 -6.523 1.721 1.00 95.12 229 HIS A C 1
ATOM 1765 O O . HIS A 1 229 ? 18.172 -7.168 1.772 1.00 95.12 229 HIS A O 1
ATOM 1771 N N . PHE A 1 230 ? 15.971 -7.032 1.298 1.00 95.31 230 PHE A N 1
ATOM 1772 C CA . PHE A 1 230 ? 15.811 -8.361 0.733 1.00 95.31 230 PHE A CA 1
ATOM 1773 C C . PHE A 1 230 ? 15.265 -8.232 -0.699 1.00 95.31 230 PHE A C 1
ATOM 1775 O O . PHE A 1 230 ? 14.210 -7.618 -0.886 1.00 95.31 230 PHE A O 1
ATOM 1782 N N . PRO A 1 231 ? 15.913 -8.825 -1.712 1.00 96.44 231 PRO A N 1
ATOM 1783 C CA . PRO A 1 231 ? 15.458 -8.717 -3.091 1.00 96.44 231 PRO A CA 1
ATOM 1784 C C . PRO A 1 231 ? 14.233 -9.603 -3.335 1.00 96.44 231 PRO A C 1
ATOM 1786 O O . PRO A 1 231 ? 14.246 -10.805 -3.062 1.00 96.44 231 PRO A O 1
ATOM 1789 N N . VAL A 1 232 ? 13.167 -9.030 -3.891 1.00 95.38 232 VAL A N 1
ATOM 1790 C CA . VAL A 1 232 ? 11.944 -9.755 -4.265 1.00 95.38 232 VAL A CA 1
ATOM 1791 C C . VAL A 1 232 ? 11.605 -9.462 -5.726 1.00 95.38 232 VAL A C 1
ATOM 1793 O O . VAL A 1 232 ? 11.386 -8.299 -6.066 1.00 95.38 232 VAL A O 1
ATOM 1796 N N . PRO A 1 233 ? 11.514 -10.480 -6.601 1.00 95.25 233 PRO A N 1
ATOM 1797 C CA . PRO A 1 233 ? 10.988 -10.297 -7.948 1.00 95.25 233 PRO A CA 1
ATOM 1798 C C . PRO A 1 233 ? 9.539 -9.805 -7.893 1.00 95.25 233 PRO A C 1
ATOM 1800 O O . PRO A 1 233 ? 8.679 -10.429 -7.261 1.00 95.25 233 PRO A O 1
ATOM 1803 N N . CYS A 1 234 ? 9.270 -8.689 -8.556 1.00 97.06 234 CYS A N 1
ATOM 1804 C CA . CYS A 1 234 ? 7.969 -8.043 -8.595 1.00 97.06 234 CYS A CA 1
ATOM 1805 C C . CYS A 1 234 ? 7.642 -7.575 -10.014 1.00 97.06 234 CYS A C 1
ATOM 1807 O O . CYS A 1 234 ? 8.507 -7.402 -10.865 1.00 97.06 234 CYS A O 1
ATOM 1809 N N . LEU A 1 235 ? 6.368 -7.279 -10.235 1.00 97.75 235 LEU A N 1
ATOM 1810 C CA . LEU A 1 235 ? 5.895 -6.522 -11.382 1.00 97.75 235 LEU A CA 1
ATOM 1811 C C . LEU A 1 235 ? 5.873 -5.043 -11.006 1.00 97.75 235 LEU A C 1
ATOM 1813 O O . LEU A 1 235 ? 5.234 -4.664 -10.018 1.00 97.75 235 LEU A O 1
ATOM 1817 N N . ARG A 1 236 ? 6.542 -4.207 -11.795 1.00 98.19 236 ARG A N 1
ATOM 1818 C CA . ARG A 1 236 ? 6.493 -2.752 -11.677 1.00 98.19 236 ARG A CA 1
ATOM 1819 C C . ARG A 1 236 ? 5.242 -2.225 -12.372 1.00 98.19 236 ARG A C 1
ATOM 1821 O O . ARG A 1 236 ? 4.941 -2.593 -13.510 1.00 98.19 236 ARG A O 1
ATOM 1828 N N . TRP A 1 237 ? 4.528 -1.340 -11.690 1.00 98.56 237 TRP A N 1
ATOM 1829 C CA . TRP A 1 237 ? 3.356 -0.645 -12.210 1.00 98.56 237 TRP A CA 1
ATOM 1830 C C . TRP A 1 237 ? 3.555 0.858 -12.122 1.00 98.56 237 TRP A C 1
ATOM 1832 O O . TRP A 1 237 ? 4.089 1.351 -11.131 1.00 98.56 237 TRP A O 1
ATOM 1842 N N . GLU A 1 238 ? 3.081 1.587 -13.127 1.00 98.44 238 GLU A N 1
ATOM 1843 C CA . GLU A 1 238 ? 3.221 3.038 -13.205 1.00 98.44 238 GLU A CA 1
ATOM 1844 C C . GLU A 1 238 ? 1.906 3.735 -13.556 1.00 98.44 238 GLU A C 1
ATOM 1846 O O . GLU A 1 238 ? 1.046 3.193 -14.262 1.00 98.44 238 GLU A O 1
ATOM 1851 N N . LYS A 1 239 ? 1.767 4.974 -13.078 1.00 97.38 239 LYS A N 1
ATOM 1852 C CA . LYS A 1 239 ? 0.700 5.899 -13.463 1.00 97.38 239 LYS A CA 1
ATOM 1853 C C . LYS A 1 239 ? 1.252 7.321 -13.537 1.00 97.38 239 LYS A C 1
ATOM 1855 O O . LYS A 1 239 ? 1.968 7.777 -12.650 1.00 97.38 239 LYS A O 1
ATOM 1860 N N . LYS A 1 240 ? 0.887 8.046 -14.596 1.00 95.12 240 LYS A N 1
ATOM 1861 C CA . LYS A 1 240 ? 1.138 9.490 -14.689 1.00 95.12 240 LYS A CA 1
ATOM 1862 C C . LYS A 1 240 ? 0.105 10.221 -13.836 1.00 95.12 240 LYS A C 1
ATOM 1864 O O . LYS A 1 240 ? -1.083 10.142 -14.135 1.00 95.12 240 LYS A O 1
ATOM 1869 N N . VAL A 1 241 ? 0.554 10.926 -12.805 1.00 92.25 241 VAL A N 1
ATOM 1870 C CA . VAL A 1 241 ? -0.293 11.719 -11.905 1.00 92.25 241 VAL A CA 1
ATOM 1871 C C . VAL A 1 241 ? -0.100 13.211 -12.176 1.00 92.25 241 VAL A C 1
ATOM 1873 O O . VAL A 1 241 ? 0.979 13.640 -12.585 1.00 92.25 241 VAL A O 1
ATOM 1876 N N . SER A 1 242 ? -1.155 14.005 -11.998 1.00 86.62 242 SER A N 1
ATOM 1877 C CA . SER A 1 242 ? -1.143 15.454 -12.247 1.00 86.62 242 SER A CA 1
ATOM 1878 C C . SER A 1 242 ? -2.119 16.186 -11.326 1.00 86.62 242 SER A C 1
ATOM 1880 O O . SER A 1 242 ? -3.025 15.569 -10.764 1.00 86.62 242 SER A O 1
ATOM 1882 N N . ALA A 1 243 ? -1.999 17.514 -11.238 1.00 71.62 243 ALA A N 1
ATOM 1883 C CA . ALA A 1 243 ? -2.875 18.373 -10.430 1.00 71.62 243 ALA A CA 1
ATOM 1884 C C . ALA A 1 243 ? -4.382 18.250 -10.746 1.00 71.62 243 ALA A C 1
ATOM 1886 O O . ALA A 1 243 ? -5.215 18.650 -9.935 1.00 71.62 243 ALA A O 1
ATOM 1887 N N . ASN A 1 244 ? -4.744 17.765 -11.940 1.00 58.72 244 ASN A N 1
ATOM 1888 C CA . ASN A 1 244 ? -6.061 17.975 -12.545 1.00 58.72 244 ASN A CA 1
ATOM 1889 C C . ASN A 1 244 ? -6.918 16.704 -12.671 1.00 58.72 244 ASN A C 1
ATOM 1891 O O . ASN A 1 244 ? -7.832 16.669 -13.497 1.00 58.72 244 ASN A O 1
ATOM 1895 N N . GLU A 1 245 ? -6.695 15.673 -11.852 1.00 55.81 245 GLU A N 1
ATOM 1896 C CA . GLU A 1 245 ? -7.681 14.590 -11.717 1.00 55.81 245 GLU A CA 1
ATOM 1897 C C . GLU A 1 245 ? -8.936 15.122 -10.986 1.00 55.81 245 GLU A C 1
ATOM 1899 O O . GLU A 1 245 ? -9.114 14.995 -9.773 1.00 55.81 245 GLU A O 1
ATOM 1904 N N . ARG A 1 246 ? -9.806 15.783 -11.766 1.00 44.62 246 ARG A N 1
ATOM 1905 C CA . ARG A 1 246 ? -11.038 16.505 -11.388 1.00 44.62 246 ARG A CA 1
ATOM 1906 C C . ARG A 1 246 ? -12.134 15.654 -10.731 1.00 44.62 246 ARG A C 1
ATOM 1908 O O . ARG A 1 246 ? -13.228 16.160 -10.510 1.00 44.62 246 ARG A O 1
ATOM 1915 N N . GLU A 1 247 ? -11.879 14.405 -10.358 1.00 44.44 247 GLU A N 1
ATOM 1916 C CA . GLU A 1 247 ? -12.899 13.551 -9.731 1.00 44.44 247 GLU A CA 1
ATOM 1917 C C . GLU A 1 247 ? -13.014 13.696 -8.206 1.00 44.44 247 GLU A C 1
ATOM 1919 O O . GLU A 1 247 ? -14.005 13.248 -7.644 1.00 44.44 247 GLU A O 1
ATOM 1924 N N . GLY A 1 248 ? -12.094 14.387 -7.515 1.00 40.69 248 GLY A N 1
ATOM 1925 C CA . GLY A 1 248 ? -12.201 14.546 -6.050 1.00 40.69 248 GLY A CA 1
ATOM 1926 C C . GLY A 1 248 ? -12.067 15.967 -5.509 1.00 40.69 248 GLY A C 1
ATOM 1927 O O . GLY A 1 248 ? -11.738 16.129 -4.339 1.00 40.69 248 GLY A O 1
ATOM 1928 N N . GLN A 1 249 ? -12.311 17.005 -6.316 1.00 38.34 249 GLN A N 1
ATOM 1929 C CA . GLN A 1 249 ? -12.504 18.367 -5.784 1.00 38.34 249 GLN A CA 1
ATOM 1930 C C . GLN A 1 249 ? -13.851 18.515 -5.051 1.00 38.34 249 GLN A C 1
ATOM 1932 O O . GLN A 1 249 ? -13.951 19.306 -4.118 1.00 38.34 249 GLN A O 1
ATOM 1937 N N . ALA A 1 250 ? -14.858 17.703 -5.393 1.00 37.28 250 ALA A N 1
ATOM 1938 C CA . ALA A 1 250 ? -16.130 17.666 -4.668 1.00 37.28 250 ALA A CA 1
ATOM 1939 C C . ALA A 1 250 ? -16.025 16.998 -3.278 1.00 37.28 250 ALA A C 1
ATOM 1941 O O . ALA A 1 250 ? -16.862 17.245 -2.415 1.00 37.28 250 ALA A O 1
ATOM 1942 N N . GLU A 1 251 ? -14.991 16.184 -3.039 1.00 42.00 251 GLU A N 1
ATOM 1943 C CA . GLU A 1 251 ? -14.811 15.443 -1.781 1.00 42.00 251 GLU A CA 1
ATOM 1944 C C . GLU A 1 251 ? -14.011 16.243 -0.734 1.00 42.00 251 GLU A C 1
ATOM 1946 O O . GLU A 1 251 ? -14.249 16.113 0.462 1.00 42.00 251 GLU A O 1
ATOM 1951 N N . PHE A 1 252 ? -13.156 17.178 -1.168 1.00 37.81 252 PHE A N 1
ATOM 1952 C CA . PHE A 1 252 ? -12.402 18.081 -0.281 1.00 37.81 252 PHE A CA 1
ATOM 1953 C C . PHE A 1 252 ? -13.273 19.121 0.441 1.00 37.81 252 PHE A C 1
ATOM 1955 O O . PHE A 1 252 ? -12.925 19.564 1.530 1.00 37.81 252 PHE A O 1
ATOM 1962 N N . MET A 1 253 ? -14.439 19.471 -0.110 1.00 38.66 253 MET A N 1
ATOM 1963 C CA . MET A 1 253 ? -15.423 20.314 0.590 1.00 38.66 253 MET A CA 1
ATOM 1964 C C . MET A 1 253 ? -16.107 19.588 1.764 1.00 38.66 253 MET A C 1
ATOM 1966 O O . MET A 1 253 ? -16.899 20.202 2.476 1.00 38.66 253 MET A O 1
ATOM 1970 N N . ARG A 1 254 ? -15.812 18.297 1.984 1.00 38.03 254 ARG A N 1
ATOM 1971 C CA . ARG A 1 254 ? -16.361 17.484 3.077 1.00 38.03 254 ARG A CA 1
ATOM 1972 C C . ARG A 1 254 ? -15.425 17.314 4.284 1.00 38.03 254 ARG A C 1
ATOM 1974 O O . ARG A 1 254 ? -15.915 16.874 5.316 1.00 38.03 254 ARG A O 1
ATOM 1981 N N . TYR A 1 255 ? -14.139 17.674 4.173 1.00 41.88 255 TYR A N 1
ATOM 1982 C CA . TYR A 1 255 ? -13.098 17.368 5.173 1.00 41.88 255 TYR A CA 1
ATOM 1983 C C . TYR A 1 255 ? -12.132 18.563 5.376 1.00 41.88 255 TYR A C 1
ATOM 1985 O O . TYR A 1 255 ? -11.085 18.641 4.724 1.00 41.88 255 TYR A O 1
ATOM 1993 N N . PRO A 1 256 ? -12.491 19.554 6.217 1.00 37.50 256 PRO A N 1
ATOM 1994 C CA . PRO A 1 256 ? -11.749 20.814 6.377 1.00 37.50 256 PRO A CA 1
ATOM 1995 C C . PRO A 1 256 ? -10.323 20.666 6.946 1.00 37.50 256 PRO A C 1
ATOM 1997 O O . PRO A 1 256 ? -9.484 21.537 6.717 1.00 37.50 256 PRO A O 1
ATOM 2000 N N . GLU A 1 257 ? -10.010 19.564 7.621 1.00 42.09 257 GLU A N 1
ATOM 2001 C CA . GLU A 1 257 ? -8.695 19.231 8.185 1.00 42.09 257 GLU A CA 1
ATOM 2002 C C . GLU A 1 257 ? -7.586 19.044 7.133 1.00 42.09 257 GLU A C 1
ATOM 2004 O O . GLU A 1 257 ? -6.416 19.286 7.427 1.00 42.09 257 GLU A O 1
ATOM 2009 N N . LEU A 1 258 ? -7.926 18.719 5.880 1.00 37.19 258 LEU A N 1
ATOM 2010 C CA . LEU A 1 258 ? -6.946 18.610 4.787 1.00 37.19 258 LEU A CA 1
ATOM 2011 C C . LEU A 1 258 ? -6.502 19.973 4.230 1.00 37.19 258 LEU A C 1
ATOM 2013 O O . LEU A 1 258 ? -5.516 20.055 3.499 1.00 37.19 258 LEU A O 1
ATOM 2017 N N . LYS A 1 259 ? -7.191 21.062 4.592 1.00 35.97 259 LYS A N 1
ATOM 2018 C CA . LYS A 1 259 ? -6.797 22.426 4.213 1.00 35.97 259 LYS A CA 1
ATOM 2019 C C . LYS A 1 259 ? -5.528 22.880 4.944 1.00 35.97 259 LYS A C 1
ATOM 2021 O O . LYS A 1 259 ? -4.754 23.644 4.381 1.00 35.97 259 LYS A O 1
ATOM 2026 N N . ALA A 1 260 ? -5.280 22.369 6.152 1.00 37.97 260 ALA A N 1
ATOM 2027 C CA . ALA A 1 260 ? -4.112 22.735 6.952 1.00 37.97 260 ALA A CA 1
ATOM 2028 C C . ALA A 1 260 ? -2.780 22.308 6.303 1.00 37.97 260 ALA A C 1
ATOM 2030 O O . ALA A 1 260 ? -1.789 23.012 6.442 1.00 37.97 260 ALA A O 1
ATOM 2031 N N . ILE A 1 261 ? -2.771 21.218 5.525 1.00 36.41 261 ILE A N 1
ATOM 2032 C CA . ILE A 1 261 ? -1.582 20.727 4.800 1.00 36.41 261 ILE A CA 1
ATOM 2033 C C . ILE A 1 261 ? -1.275 21.581 3.556 1.00 36.41 261 ILE A C 1
ATOM 2035 O O . ILE A 1 261 ? -0.146 21.618 3.092 1.00 36.41 261 ILE A O 1
ATOM 2039 N N . ARG A 1 262 ? -2.265 22.300 3.013 1.00 34.09 262 ARG A N 1
ATOM 2040 C CA . ARG A 1 262 ? -2.061 23.236 1.895 1.00 34.09 262 ARG A CA 1
ATOM 2041 C C . ARG A 1 262 ? -1.413 24.549 2.346 1.00 34.09 262 ARG A C 1
ATOM 2043 O O . ARG A 1 262 ? -0.777 25.227 1.548 1.00 34.09 262 ARG A O 1
ATOM 2050 N N . ASP A 1 263 ? -1.662 24.924 3.596 1.00 34.69 263 ASP A N 1
ATOM 2051 C CA . ASP A 1 263 ? -1.334 26.239 4.142 1.00 34.69 263 ASP A CA 1
ATOM 2052 C C . ASP A 1 263 ? -0.148 26.172 5.151 1.00 34.69 263 ASP A C 1
ATOM 2054 O O . ASP A 1 263 ? 0.124 27.170 5.821 1.00 34.69 263 ASP A O 1
ATOM 2058 N N . SER A 1 264 ? 0.554 25.027 5.261 1.00 35.16 264 SER A N 1
ATOM 2059 C CA . SER A 1 264 ? 1.791 24.822 6.053 1.00 35.16 264 SER A CA 1
ATOM 2060 C C . SER A 1 264 ? 2.957 24.353 5.188 1.00 35.16 264 SER A C 1
ATOM 2062 O O . SER A 1 264 ? 4.100 24.719 5.543 1.00 35.16 264 SER A O 1
#

Sequence (264 aa):
MKSCTAIISVNARVVRRFVYGYNFKSLLLIYCIASILLEVLHITSQCIMAKQSFHFRAAVVGDVEAIAKIWYDVYQISHAHLVPPELLQHRTLETFRQRTPGDLAKTLVAVTGSSNADSEDSLPEGQVCGFVSTRGTAILHLFVGLRGCGVGRQLLQLAERQIFHDASGSASSRPDADGSTRCEQVVAHLHVVHGNEAARQFYKKCGWVEVGEETYEVEILAANGGTEHFPVPCLRWEKKVSANEREGQAEFMRYPELKAIRDS